Protein AF-A0A2P6GL56-F1 (afdb_monomer)

pLDDT: mean 70.52, std 16.87, range [33.97, 91.12]

Solvent-accessible surface area (backbone atoms only — not comparable to full-atom values): 18538 Å² total; per-residue (Å²): 145,74,78,78,55,59,64,55,47,53,50,51,51,51,50,51,55,50,53,47,54,52,48,55,52,50,52,51,53,50,49,61,58,42,75,76,51,79,84,72,80,93,83,81,61,80,80,55,52,64,59,49,55,60,48,53,53,55,50,53,53,50,49,52,50,50,53,49,51,51,54,51,52,50,52,53,49,55,52,52,52,52,52,51,52,55,48,52,52,51,52,54,52,50,50,53,54,47,55,49,49,54,49,53,52,50,51,51,54,50,50,53,51,53,53,54,53,52,59,64,68,75,55,82,92,72,91,78,92,82,58,71,87,74,59,79,83,79,47,69,68,62,54,50,48,54,51,51,51,53,52,49,55,54,51,52,55,51,48,54,52,50,54,52,53,52,50,53,52,50,53,53,52,52,50,54,49,52,55,49,51,53,51,53,50,53,53,49,54,51,52,51,52,53,50,54,52,50,53,57,50,49,55,51,51,54,53,51,52,52,55,51,51,52,53,50,52,53,52,54,51,52,50,53,50,52,54,48,53,57,52,49,65,71,62,63,74,61,80,80,62,73,76,74,39,58,74,44,78,47,54,25,28,41,36,41,41,77,92,76,73,41,40,31,38,32,30,91,88,64,52,69,31,40,38,52,69,88,57,51,63,64,65,53,38,69,71,55,52,63,76,28,42,87,95,40,36,74,36,26,37,36,33,29,36,24,32,42,41,79,60,87,95,44,46,34,33,44,57,74,47,79,77,45,78,46,68,47,130

Secondary structure (DSSP, 8-state):
--SSHHHHHHHHHHHHHHHHHHHHHHHHHHHHHHHTTTTS--SS-TTTHHHHHHHHHHHHHHHHHHHHHHHHHHHHHHHHHHHHHHHHHHHHHHHHHHHHHHHHHHHHHHHHHHHHHHHHHS------SSSTTTSSSS-HHHHHHHHHHHHHHHHHHHHHHHHHHHHHHHHHHHHHHHHHHHHHHHHHHHHHHHHHHHHHHHHHHHHHHHHHHHHHHHHHHHHHHHHHHHHHHTT----------EEEEEEEEEEEETTTTEEEEEETT--EEEEPTTSSTTHHHHHHTS---GGGGGGEEEEEEEEEEEETTEEEEEEEEEEEEEE--

Sequence (329 aa):
MFILNISVLTFLIGLGLFSYSIYDRSVNLVKEELDGSVKNLNQTNDLNMEVISNKDENLSDLKKNLESELSKKKLEIEEVDSLKNKLNQKISLLNLSKDQLESDLFELKLEISKKKLSLLKDQPQNKQKKEVSKIGNNYPELQENKTLISQIQQKDSVIAELENRIKVLRENSKQLEDDKIKTLKAEFDNLKENIEIYQKTNKKYEQTIRKQKEQILELKSAKLILEKEIKGQTKDNTPQNKSDGIIATFTGNLLYEPNKKRIILISLDGTEYTILQDDFPGDLVAKCGLPITTSSKDRCNVTILAELKVKGDELILKGKEIKEIKKNK

Foldseek 3Di:
DPPVVVVVVVVVVVVVVVVVVVVVVVVVVVVVVVVVPPPDDPDDPPVVVVVVVVVVVVVVVVVVVVVVVVVVVVVVVVVVVVVVVVVVVVVVVVVVVVVVVVVVVVVVVVVVVVVVVVVVVPDDPDDDPDCPVPPPPDDPVVVVVVVVVVVVVVVVVVVVVVVVVVVVVVVVVVVVVVVVVVVVVVVVVVVVVVVVVVVVVVVVVVVVVVVVVVVVVVVVVVVVVVVVVVVVVVPPPPPPPPPQADFDKAKAFWAADPVVRWIWGQGPVRDTETEDCVQDVPPCCVPQVPPQHPVRRRQKIWIFGWGWDDDPPHIYTYGDGTPDIDGDD

Structure (mmCIF, N/CA/C/O backbone):
data_AF-A0A2P6GL56-F1
#
_entry.id   AF-A0A2P6GL56-F1
#
loop_
_atom_site.group_PDB
_atom_site.id
_atom_site.type_symbol
_atom_site.label_atom_id
_atom_site.label_alt_id
_atom_site.label_comp_id
_atom_site.label_asym_id
_atom_site.label_entity_id
_atom_site.label_seq_id
_atom_site.pdbx_PDB_ins_code
_atom_site.Cartn_x
_atom_site.Cartn_y
_atom_site.Cartn_z
_atom_site.occupancy
_atom_site.B_iso_or_equiv
_atom_site.auth_seq_id
_atom_site.auth_comp_id
_atom_site.auth_asym_id
_atom_site.auth_atom_id
_atom_site.pdbx_PDB_model_num
ATOM 1 N N . MET A 1 1 ? -15.200 5.351 14.025 1.00 39.25 1 MET A N 1
ATOM 2 C CA . MET A 1 1 ? -14.742 4.770 12.744 1.00 39.25 1 MET A CA 1
ATOM 3 C C . MET A 1 1 ? -14.175 5.888 11.864 1.00 39.25 1 MET A C 1
ATOM 5 O O . MET A 1 1 ? -14.739 6.195 10.834 1.00 39.25 1 MET A O 1
ATOM 9 N N . PHE A 1 2 ? -13.111 6.562 12.319 1.00 37.16 2 PHE A N 1
ATOM 10 C CA . PHE A 1 2 ? -12.565 7.764 11.651 1.00 37.16 2 PHE A CA 1
ATOM 11 C C . PHE A 1 2 ? -11.026 7.819 11.640 1.00 37.16 2 PHE A C 1
ATOM 13 O O . PHE A 1 2 ? -10.447 8.696 11.016 1.00 37.16 2 PHE A O 1
ATOM 20 N N . ILE A 1 3 ? -10.349 6.868 12.293 1.00 39.84 3 ILE A N 1
ATOM 21 C CA . ILE A 1 3 ? -8.887 6.901 12.473 1.00 39.84 3 ILE A CA 1
ATOM 22 C C . ILE A 1 3 ? -8.153 6.161 11.334 1.00 39.84 3 ILE A C 1
ATOM 24 O O . ILE A 1 3 ? -6.977 6.410 11.100 1.00 39.84 3 ILE A O 1
ATOM 28 N N . LEU A 1 4 ? -8.850 5.332 10.542 1.00 39.28 4 LEU A N 1
ATOM 29 C CA . LEU A 1 4 ? -8.239 4.575 9.437 1.00 39.28 4 LEU A CA 1
ATOM 30 C C . LEU A 1 4 ? -7.939 5.406 8.170 1.00 39.28 4 LEU A C 1
ATOM 32 O O . LEU A 1 4 ? -7.227 4.929 7.296 1.00 39.28 4 LEU A O 1
ATOM 36 N N . ASN A 1 5 ? -8.445 6.639 8.053 1.00 48.69 5 ASN A N 1
ATOM 37 C CA . ASN A 1 5 ? -8.373 7.394 6.792 1.00 48.69 5 ASN A CA 1
ATOM 38 C C . ASN A 1 5 ? -7.152 8.318 6.672 1.00 48.69 5 ASN A C 1
ATOM 40 O O . ASN A 1 5 ? -6.735 8.643 5.566 1.00 48.69 5 ASN A O 1
ATOM 44 N N . ILE A 1 6 ? -6.546 8.726 7.792 1.00 50.31 6 ILE A N 1
ATOM 45 C CA . ILE A 1 6 ? -5.432 9.691 7.779 1.00 50.31 6 ILE A CA 1
ATOM 46 C C . ILE A 1 6 ? -4.145 9.037 7.262 1.00 50.31 6 ILE A C 1
ATOM 48 O O . ILE A 1 6 ? -3.414 9.666 6.509 1.00 50.31 6 ILE A O 1
ATOM 52 N N . SER A 1 7 ? -3.900 7.765 7.596 1.00 44.81 7 SER A N 1
ATOM 53 C CA . SER A 1 7 ? -2.721 7.017 7.125 1.00 44.81 7 SER A CA 1
ATOM 54 C C . SER A 1 7 ? -2.773 6.734 5.618 1.00 44.81 7 SER A C 1
ATOM 56 O O . SER A 1 7 ? -1.780 6.870 4.911 1.00 44.81 7 SER A O 1
ATOM 58 N N . VAL A 1 8 ? -3.961 6.410 5.096 1.00 52.06 8 VAL A N 1
ATOM 59 C CA . VAL A 1 8 ? -4.173 6.214 3.653 1.00 52.06 8 VAL A CA 1
ATOM 60 C C . VAL A 1 8 ? -4.029 7.541 2.907 1.00 52.06 8 VAL A C 1
ATOM 62 O O . VAL A 1 8 ? -3.415 7.587 1.844 1.00 52.06 8 VAL A O 1
ATOM 65 N N . LEU A 1 9 ? -4.523 8.638 3.488 1.00 50.31 9 LEU A N 1
ATOM 66 C CA . LEU A 1 9 ? -4.403 9.971 2.907 1.00 50.31 9 LEU A CA 1
ATOM 67 C C . LEU A 1 9 ? -2.946 10.459 2.883 1.00 50.31 9 LEU A C 1
ATOM 69 O O . LEU A 1 9 ? -2.499 10.964 1.858 1.00 50.31 9 LEU A O 1
ATOM 73 N N . THR A 1 10 ? -2.172 10.267 3.956 1.00 54.69 10 THR A N 1
ATOM 74 C CA . THR A 1 10 ? -0.743 10.625 3.968 1.00 54.69 10 THR A CA 1
ATOM 75 C C . THR A 1 10 ? 0.081 9.740 3.034 1.00 54.69 10 THR A C 1
ATOM 77 O O . THR A 1 10 ? 1.013 10.238 2.404 1.00 54.69 10 THR A O 1
ATOM 80 N N . PHE A 1 11 ? -0.291 8.467 2.864 1.00 51.38 11 PHE A N 1
ATOM 81 C CA . PHE A 1 11 ? 0.333 7.569 1.889 1.00 51.38 11 PHE A CA 1
ATOM 82 C C . PHE A 1 11 ? 0.030 7.981 0.438 1.00 51.38 11 PHE A C 1
ATOM 84 O O . PHE A 1 11 ? 0.935 8.005 -0.395 1.00 51.38 11 PHE A O 1
ATOM 91 N N . LEU A 1 12 ? -1.209 8.386 0.136 1.00 51.06 12 LEU A N 1
ATOM 92 C CA . LEU A 1 12 ? -1.605 8.887 -1.186 1.00 51.06 12 LEU A CA 1
ATOM 93 C C . LEU A 1 12 ? -0.980 10.252 -1.511 1.00 51.06 12 LEU A C 1
ATOM 95 O O . LEU A 1 12 ? -0.527 10.458 -2.635 1.00 51.06 12 LEU A O 1
ATOM 99 N N . ILE A 1 13 ? -0.880 11.157 -0.531 1.00 58.38 13 ILE A N 1
ATOM 100 C CA . ILE A 1 13 ? -0.161 12.434 -0.677 1.00 58.38 13 ILE A CA 1
ATOM 101 C C . ILE A 1 13 ? 1.337 12.174 -0.896 1.00 58.38 13 ILE A C 1
ATOM 103 O O . ILE A 1 13 ? 1.951 12.795 -1.763 1.00 58.38 13 ILE A O 1
ATOM 107 N N . GLY A 1 14 ? 1.919 11.221 -0.162 1.00 47.94 14 GLY A N 1
ATOM 108 C CA . GLY A 1 14 ? 3.310 10.802 -0.331 1.00 47.94 14 GLY A CA 1
ATOM 109 C C . GLY A 1 14 ? 3.592 10.239 -1.725 1.00 47.94 14 GLY A C 1
ATOM 110 O O . GLY A 1 14 ? 4.568 10.645 -2.353 1.00 47.94 14 GLY A O 1
ATOM 111 N N . LEU A 1 15 ? 2.714 9.372 -2.241 1.00 49.03 15 LEU A N 1
ATOM 112 C CA . LEU A 1 15 ? 2.795 8.846 -3.608 1.00 49.03 15 LEU A CA 1
ATOM 113 C C . LEU A 1 15 ? 2.628 9.947 -4.658 1.00 49.03 15 LEU A C 1
ATOM 115 O O . LEU A 1 15 ? 3.400 9.977 -5.612 1.00 49.03 15 LEU A O 1
ATOM 119 N N . GLY A 1 16 ? 1.690 10.877 -4.451 1.00 47.16 16 GLY A N 1
ATOM 120 C CA . GLY A 1 16 ? 1.455 12.021 -5.334 1.00 47.16 16 GLY A CA 1
ATOM 121 C C . GLY A 1 16 ? 2.682 12.926 -5.466 1.00 47.16 16 GLY A C 1
ATOM 122 O O . GLY A 1 16 ? 3.112 13.231 -6.581 1.00 47.16 16 GLY A O 1
ATOM 123 N N . LEU A 1 17 ? 3.307 13.283 -4.338 1.00 49.84 17 LEU A N 1
ATOM 124 C CA . LEU A 1 17 ? 4.549 14.065 -4.307 1.00 49.84 17 LEU A CA 1
ATOM 125 C C . LEU A 1 17 ? 5.728 13.299 -4.925 1.00 49.84 17 LEU A C 1
ATOM 127 O O . LEU A 1 17 ? 6.554 13.898 -5.615 1.00 49.84 17 LEU A O 1
ATOM 131 N N . PHE A 1 18 ? 5.783 11.974 -4.751 1.00 42.25 18 PHE A N 1
ATOM 132 C CA . PHE A 1 18 ? 6.781 11.125 -5.405 1.00 42.25 18 PHE A CA 1
ATOM 133 C C . PHE A 1 18 ? 6.616 11.125 -6.929 1.00 42.25 18 PHE A C 1
ATOM 135 O O . PHE A 1 18 ? 7.587 11.378 -7.642 1.00 42.25 18 PHE A O 1
ATOM 142 N N . SER A 1 19 ? 5.397 10.921 -7.437 1.00 47.78 19 SER A N 1
ATOM 143 C CA . SER A 1 19 ? 5.106 10.972 -8.874 1.00 47.78 19 SER A CA 1
ATOM 144 C C . SER A 1 19 ? 5.352 12.355 -9.474 1.00 47.78 19 SER A C 1
ATOM 146 O O . SER A 1 19 ? 5.894 12.444 -10.573 1.00 47.78 19 SER A O 1
ATOM 148 N N . TYR A 1 20 ? 5.052 13.429 -8.736 1.00 46.66 20 TYR A N 1
ATOM 149 C CA . TYR A 1 20 ? 5.353 14.795 -9.161 1.00 46.66 20 TYR A CA 1
ATOM 150 C C . TYR A 1 20 ? 6.863 15.045 -9.229 1.00 46.66 20 TYR A C 1
ATOM 152 O O . TYR A 1 20 ? 7.341 15.593 -10.214 1.00 46.66 20 TYR A O 1
ATOM 160 N N . SER A 1 21 ? 7.639 14.572 -8.248 1.00 49.94 21 SER A N 1
ATOM 161 C CA . SER A 1 21 ? 9.103 14.704 -8.279 1.00 49.94 21 SER A CA 1
ATOM 162 C C . SER A 1 21 ? 9.743 13.923 -9.433 1.00 49.94 21 SER A C 1
ATOM 164 O O . SER A 1 21 ? 10.727 14.373 -10.014 1.00 49.94 21 SER A O 1
ATOM 166 N N . ILE A 1 22 ? 9.176 12.767 -9.801 1.00 49.06 22 ILE A N 1
ATOM 167 C CA . ILE A 1 22 ? 9.633 11.968 -10.945 1.00 49.06 22 ILE A CA 1
ATOM 168 C C . ILE A 1 22 ? 9.258 12.667 -12.256 1.00 49.06 22 ILE A C 1
ATOM 170 O O . ILE A 1 22 ? 10.092 12.737 -13.158 1.00 49.06 22 ILE A O 1
ATOM 174 N N . TYR A 1 23 ? 8.049 13.227 -12.345 1.00 48.34 23 TYR A N 1
ATOM 175 C CA . TYR A 1 23 ? 7.584 13.970 -13.513 1.00 48.34 23 TYR A CA 1
ATOM 176 C C . TYR A 1 23 ? 8.387 15.259 -13.725 1.00 48.34 23 TYR A C 1
ATOM 178 O O . TYR A 1 23 ? 8.958 15.438 -14.795 1.00 48.34 23 TYR A O 1
ATOM 186 N N . ASP A 1 24 ? 8.543 16.097 -12.701 1.00 47.34 24 ASP A N 1
ATOM 187 C CA . ASP A 1 24 ? 9.328 17.337 -12.757 1.00 47.34 24 ASP A CA 1
ATOM 188 C C . ASP A 1 24 ? 10.799 17.064 -13.109 1.00 47.34 24 ASP A C 1
ATOM 190 O O . ASP A 1 24 ? 11.397 17.736 -13.949 1.00 47.34 24 ASP A O 1
ATOM 194 N N . ARG A 1 25 ? 11.375 15.983 -12.568 1.00 49.41 25 ARG A N 1
ATOM 195 C CA . ARG A 1 25 ? 12.735 15.559 -12.920 1.00 49.41 25 ARG A CA 1
ATOM 196 C C . ARG A 1 25 ? 12.831 15.013 -14.345 1.00 49.41 25 ARG A C 1
ATOM 198 O O . ARG A 1 25 ? 13.846 15.235 -14.994 1.00 49.41 25 ARG A O 1
ATOM 205 N N . SER A 1 26 ? 11.799 14.334 -14.849 1.00 47.69 26 SER A N 1
ATOM 206 C CA . SER A 1 26 ? 11.744 13.872 -16.243 1.00 47.69 26 SER A CA 1
ATOM 207 C C . SER A 1 26 ? 11.567 15.027 -17.232 1.00 47.69 26 SER A C 1
ATOM 209 O O . SER A 1 26 ? 12.250 15.058 -18.250 1.00 47.69 26 SER A O 1
ATOM 211 N N . VAL A 1 27 ? 10.742 16.022 -16.897 1.00 51.12 27 VAL A N 1
ATOM 212 C CA . VAL A 1 27 ? 10.536 17.228 -17.703 1.00 51.12 27 VAL A CA 1
ATOM 213 C C . VAL A 1 27 ? 11.809 18.064 -17.734 1.00 51.12 27 VAL A C 1
ATOM 215 O O . VAL A 1 27 ? 12.208 18.486 -18.811 1.00 51.12 27 VAL A O 1
ATOM 218 N N . ASN A 1 28 ? 12.499 18.239 -16.604 1.00 51.06 28 ASN A N 1
ATOM 219 C CA . ASN A 1 28 ? 13.769 18.969 -16.563 1.00 51.06 28 ASN A CA 1
ATOM 220 C C . ASN A 1 28 ? 14.900 18.244 -17.313 1.00 51.06 28 ASN A C 1
ATOM 222 O O . ASN A 1 28 ? 15.685 18.905 -17.986 1.00 51.06 28 ASN A O 1
ATOM 226 N N . LEU A 1 29 ? 14.935 16.905 -17.294 1.00 44.94 29 LEU A N 1
ATOM 227 C CA . LEU A 1 29 ? 15.873 16.113 -18.106 1.00 44.94 29 LEU A CA 1
ATOM 228 C C . LEU A 1 29 ? 15.577 16.219 -19.613 1.00 44.94 29 LEU A C 1
ATOM 230 O O . LEU A 1 29 ? 16.506 16.303 -20.410 1.00 44.94 29 LEU A O 1
ATOM 234 N N . VAL A 1 30 ? 14.300 16.263 -20.008 1.00 47.56 30 VAL A N 1
ATOM 235 C CA . VAL A 1 30 ? 13.892 16.497 -21.405 1.00 47.56 30 VAL A CA 1
ATOM 236 C C . VAL A 1 30 ? 14.159 17.945 -21.824 1.00 47.56 30 VAL A C 1
ATOM 238 O O . VAL A 1 30 ? 14.537 18.180 -22.966 1.00 47.56 30 VAL A O 1
ATOM 241 N N . LYS A 1 31 ? 14.025 18.918 -20.914 1.00 44.72 31 LYS A N 1
ATOM 242 C CA . LYS A 1 31 ? 14.339 20.335 -21.160 1.00 44.72 31 LYS A CA 1
ATOM 243 C C . LYS A 1 31 ? 15.842 20.564 -21.353 1.00 44.72 31 LYS A C 1
ATOM 245 O O . LYS A 1 31 ? 16.212 21.273 -22.282 1.00 44.72 31 LYS A O 1
ATOM 250 N N . GLU A 1 32 ? 16.692 19.915 -20.551 1.00 47.56 32 GLU A N 1
ATOM 251 C CA . GLU A 1 32 ? 18.152 19.896 -20.756 1.00 47.56 32 GLU A CA 1
ATOM 252 C C . GLU A 1 32 ? 18.548 19.211 -22.076 1.00 47.56 32 GLU A C 1
ATOM 254 O O . GLU A 1 32 ? 19.507 19.629 -22.723 1.00 47.56 32 GLU A O 1
ATOM 259 N N . GLU A 1 33 ? 17.808 18.185 -22.513 1.00 42.94 33 GLU A N 1
ATOM 260 C CA . GLU A 1 33 ? 18.056 17.497 -23.789 1.00 42.94 33 GLU A CA 1
ATOM 261 C C . GLU A 1 33 ? 17.521 18.287 -25.007 1.00 42.94 33 GLU A C 1
ATOM 263 O O . GLU A 1 33 ? 18.101 18.203 -26.093 1.00 42.94 33 GLU A O 1
ATOM 268 N N . LEU A 1 34 ? 16.484 19.119 -24.830 1.00 41.06 34 LEU A N 1
ATOM 269 C CA . LEU A 1 34 ? 15.941 19.999 -25.874 1.00 41.06 34 LEU A CA 1
ATOM 270 C C . LEU A 1 34 ? 16.808 21.243 -26.113 1.00 41.06 34 LEU A C 1
ATOM 272 O O . LEU A 1 34 ? 17.027 21.609 -27.267 1.00 41.06 34 LEU A O 1
ATOM 276 N N . ASP A 1 35 ? 17.356 21.867 -25.067 1.00 40.62 35 ASP A N 1
ATOM 277 C CA . ASP A 1 35 ? 18.155 23.099 -25.214 1.00 40.62 35 ASP A CA 1
ATOM 278 C C . ASP A 1 35 ? 19.466 22.864 -26.000 1.00 40.62 35 ASP A C 1
ATOM 280 O O . ASP A 1 35 ? 20.007 23.770 -26.635 1.00 40.62 35 ASP A O 1
ATOM 284 N N . GLY A 1 36 ? 19.940 21.613 -26.053 1.00 40.16 36 GLY A N 1
ATOM 285 C CA . GLY A 1 36 ? 21.069 21.195 -26.890 1.00 40.16 36 GLY A CA 1
ATOM 286 C C . GLY A 1 36 ? 20.728 20.904 -28.361 1.00 40.16 36 GLY A C 1
ATOM 287 O O . GLY A 1 36 ? 21.645 20.773 -29.173 1.00 40.16 36 GLY A O 1
ATOM 288 N N . SER A 1 37 ? 19.444 20.792 -28.730 1.00 39.22 37 SER A N 1
ATOM 289 C CA . SER A 1 37 ? 19.008 20.320 -30.061 1.00 39.22 37 SER A CA 1
ATOM 290 C C . SER A 1 37 ? 18.199 21.344 -30.878 1.00 39.22 37 SER A C 1
ATOM 292 O O . SER A 1 37 ? 18.063 21.198 -32.093 1.00 39.22 37 SER A O 1
ATOM 294 N N . VAL A 1 38 ? 17.727 22.440 -30.273 1.00 35.72 38 VAL A N 1
ATOM 295 C CA . VAL A 1 38 ? 16.832 23.432 -30.918 1.00 35.72 38 VAL A CA 1
ATOM 296 C C . VAL A 1 38 ? 17.590 24.460 -31.782 1.00 35.72 38 VAL A C 1
ATOM 298 O O . VAL A 1 38 ? 17.360 25.663 -31.732 1.00 35.72 38 VAL A O 1
ATOM 301 N N . LYS A 1 39 ? 18.497 23.998 -32.651 1.00 41.38 39 LYS A N 1
ATOM 302 C CA . LYS A 1 39 ? 18.982 24.820 -33.781 1.00 41.38 39 LYS A CA 1
ATOM 303 C C . LYS A 1 39 ? 18.576 24.326 -35.160 1.00 41.38 39 LYS A C 1
ATOM 305 O O . LYS A 1 39 ? 18.759 25.070 -36.111 1.00 41.38 39 LYS A O 1
ATOM 310 N N . ASN A 1 40 ? 17.970 23.150 -35.286 1.00 41.78 40 ASN A N 1
ATOM 311 C CA . ASN A 1 40 ? 17.463 22.665 -36.565 1.00 41.78 40 ASN A CA 1
ATOM 312 C C . ASN A 1 40 ? 16.199 21.851 -36.322 1.00 41.78 40 ASN A C 1
ATOM 314 O O . ASN A 1 40 ? 16.333 20.712 -35.899 1.00 41.78 40 ASN A O 1
ATOM 318 N N . LEU A 1 41 ? 15.018 22.436 -36.556 1.00 33.97 41 LEU A N 1
ATOM 319 C CA . LEU A 1 41 ? 13.766 21.780 -36.993 1.00 33.97 41 LEU A CA 1
ATOM 320 C C . LEU A 1 41 ? 12.580 22.745 -36.798 1.00 33.97 41 LEU A C 1
ATOM 322 O O . LEU A 1 41 ? 11.644 22.491 -36.046 1.00 33.97 41 LEU A O 1
ATOM 326 N N . ASN A 1 42 ? 12.609 23.879 -37.499 1.00 40.53 42 ASN A N 1
ATOM 327 C CA . ASN A 1 42 ? 11.405 24.683 -37.701 1.00 40.53 42 ASN A CA 1
ATOM 328 C C . ASN A 1 42 ? 10.628 24.090 -38.877 1.00 40.53 42 ASN A C 1
ATOM 330 O O . ASN A 1 42 ? 10.918 24.481 -40.004 1.00 40.53 42 ASN A O 1
ATOM 334 N N . GLN A 1 43 ? 9.685 23.164 -38.638 1.00 41.69 43 GLN A N 1
ATOM 335 C CA . GLN A 1 43 ? 8.561 22.950 -39.575 1.00 41.69 43 GLN A CA 1
ATOM 336 C C . GLN A 1 43 ? 7.364 22.088 -39.109 1.00 41.69 43 GLN A C 1
ATOM 338 O O . GLN A 1 43 ? 6.555 21.708 -39.949 1.00 41.69 43 GLN A O 1
ATOM 343 N N . THR A 1 44 ? 7.153 21.825 -37.811 1.00 40.91 44 THR A N 1
ATOM 344 C CA . THR A 1 44 ? 6.024 20.952 -37.385 1.00 40.91 44 THR A CA 1
ATOM 345 C C . THR A 1 44 ? 5.298 21.383 -36.101 1.00 40.91 44 THR A C 1
ATOM 347 O O . THR A 1 44 ? 4.894 20.533 -35.314 1.00 40.91 44 THR A O 1
ATOM 350 N N . ASN A 1 45 ? 5.110 22.688 -35.861 1.00 44.94 45 ASN A N 1
ATOM 351 C CA . ASN A 1 45 ? 4.625 23.167 -34.551 1.00 44.94 45 ASN A CA 1
ATOM 352 C C . ASN A 1 45 ? 3.209 23.766 -34.473 1.00 44.94 45 ASN A C 1
ATOM 354 O O . ASN A 1 45 ? 2.762 24.015 -33.355 1.00 44.94 45 ASN A O 1
ATOM 358 N N . ASP A 1 46 ? 2.446 23.905 -35.559 1.00 40.84 46 ASP A N 1
ATOM 359 C CA . ASP A 1 46 ? 1.152 24.610 -35.452 1.00 40.84 46 ASP A CA 1
ATOM 360 C C . ASP A 1 46 ? -0.035 23.746 -34.984 1.00 40.84 46 ASP A C 1
ATOM 362 O O . ASP A 1 46 ? -0.978 24.280 -34.416 1.00 40.84 46 ASP A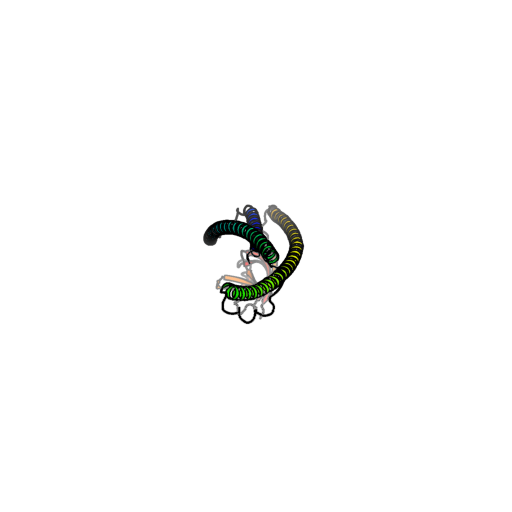 O 1
ATOM 366 N N . LEU A 1 47 ? 0.015 22.412 -35.097 1.00 41.78 47 LEU A N 1
ATOM 367 C CA . LEU A 1 47 ? -1.066 21.532 -34.600 1.00 41.78 47 LEU A CA 1
ATOM 368 C C . LEU A 1 47 ? -0.873 21.054 -33.148 1.00 41.78 47 LEU A C 1
ATOM 370 O O . LEU A 1 47 ? -1.824 20.604 -32.514 1.00 41.78 47 LEU A O 1
ATOM 374 N N . ASN A 1 48 ? 0.342 21.166 -32.598 1.00 43.06 48 ASN A N 1
ATOM 375 C CA . ASN A 1 48 ? 0.654 20.683 -31.248 1.00 43.06 48 ASN A CA 1
ATOM 376 C C . ASN A 1 48 ? 0.605 21.780 -30.171 1.00 43.06 48 ASN A C 1
ATOM 378 O O . ASN A 1 48 ? 0.406 21.449 -29.003 1.00 43.06 48 ASN A O 1
ATOM 382 N N . MET A 1 49 ? 0.734 23.068 -30.517 1.00 39.41 49 MET A N 1
ATOM 383 C CA . MET A 1 49 ? 0.645 24.151 -29.522 1.00 39.41 49 MET A CA 1
ATOM 384 C C . MET A 1 49 ? -0.776 24.361 -28.976 1.00 39.41 49 MET A C 1
ATOM 386 O O . MET A 1 49 ? -0.933 24.632 -27.787 1.00 39.41 49 MET A O 1
ATOM 390 N N . GLU A 1 50 ? -1.814 24.159 -29.789 1.00 39.03 50 GLU A N 1
ATOM 391 C CA . GLU A 1 50 ? -3.212 24.330 -29.359 1.00 39.03 50 GLU A CA 1
ATOM 392 C C . GLU A 1 50 ? -3.675 23.196 -28.415 1.00 39.03 50 GLU A C 1
ATOM 394 O O . GLU A 1 50 ? -4.447 23.412 -27.480 1.00 39.03 50 GLU A O 1
ATOM 399 N N . VAL A 1 51 ? -3.120 21.988 -28.577 1.00 43.62 51 VAL A N 1
ATOM 400 C CA . VAL A 1 51 ? -3.397 20.828 -27.706 1.00 43.62 51 VAL A CA 1
ATOM 401 C C . VAL A 1 51 ? -2.657 20.921 -26.364 1.00 43.62 51 VAL A C 1
ATOM 403 O O . VAL A 1 51 ? -3.165 20.434 -25.352 1.00 43.62 51 VAL A O 1
ATOM 406 N N . ILE A 1 52 ? -1.475 21.547 -26.331 1.00 44.75 52 ILE A N 1
ATOM 407 C CA . ILE A 1 52 ? -0.701 21.764 -25.097 1.00 44.75 52 ILE A CA 1
ATOM 408 C C . ILE A 1 52 ? -1.303 22.923 -24.285 1.00 44.75 52 ILE A C 1
ATOM 410 O O . ILE A 1 52 ? -1.538 22.756 -23.091 1.00 44.75 52 ILE A O 1
ATOM 414 N N . SER A 1 53 ? -1.683 24.028 -24.940 1.00 46.19 53 SER A N 1
ATOM 415 C CA . SER A 1 53 ? -2.362 25.172 -24.306 1.00 46.19 53 SER A CA 1
ATOM 416 C C . SER A 1 53 ? -3.653 24.766 -23.581 1.00 46.19 53 SER A C 1
ATOM 418 O O . SER A 1 53 ? -3.840 25.091 -22.411 1.00 46.19 53 SER A O 1
ATOM 420 N N . ASN A 1 54 ? -4.519 23.982 -24.236 1.00 47.44 54 ASN A N 1
ATOM 421 C CA . ASN A 1 54 ? -5.782 23.525 -23.641 1.00 47.44 54 ASN A CA 1
ATOM 422 C C . ASN A 1 54 ? -5.588 22.493 -22.511 1.00 47.44 54 ASN A C 1
ATOM 424 O O . ASN A 1 54 ? -6.475 22.300 -21.677 1.00 47.44 54 ASN A O 1
ATOM 428 N N . LYS A 1 55 ? -4.446 21.792 -22.465 1.00 52.09 55 LYS A N 1
ATOM 429 C CA . LYS A 1 55 ? -4.119 20.855 -21.377 1.00 52.09 55 LYS A CA 1
ATOM 430 C C . LYS A 1 55 ? -3.585 21.569 -20.139 1.00 52.09 55 LYS A C 1
ATOM 432 O O . LYS A 1 55 ? -3.937 21.165 -19.032 1.00 52.09 55 LYS A O 1
ATOM 437 N N . ASP A 1 56 ? -2.787 22.616 -20.320 1.00 53.34 56 ASP A N 1
ATOM 438 C CA . ASP A 1 56 ? -2.233 23.402 -19.214 1.00 53.34 56 ASP A CA 1
ATOM 439 C C . ASP A 1 56 ? -3.313 24.226 -18.492 1.00 53.34 56 ASP A C 1
ATOM 441 O O . ASP A 1 56 ? -3.301 24.310 -17.261 1.00 53.34 56 ASP A O 1
ATOM 445 N N . GLU A 1 57 ? -4.303 24.754 -19.223 1.00 53.56 57 GLU A N 1
ATOM 446 C CA . GLU A 1 57 ? -5.463 25.445 -18.635 1.00 53.56 57 GLU A CA 1
ATOM 447 C C . GLU A 1 57 ? -6.311 24.497 -17.768 1.00 53.56 57 GLU A C 1
ATOM 449 O O . GLU A 1 57 ? -6.569 24.780 -16.596 1.00 53.56 57 GLU A O 1
ATOM 454 N N . ASN A 1 58 ? -6.622 23.301 -18.282 1.00 60.59 58 ASN A N 1
ATOM 455 C CA . ASN A 1 58 ? -7.360 22.275 -17.538 1.00 60.59 58 ASN A CA 1
ATOM 456 C C . ASN A 1 58 ? -6.612 21.781 -16.285 1.00 60.59 58 ASN A C 1
ATOM 458 O O . ASN A 1 58 ? -7.234 21.470 -15.267 1.00 60.59 58 ASN A O 1
ATOM 462 N N . LEU A 1 59 ? -5.278 21.705 -16.332 1.00 60.28 59 LEU A N 1
ATOM 463 C CA . LEU A 1 59 ? -4.466 21.305 -15.180 1.00 60.28 59 LEU A CA 1
ATOM 464 C C . LEU A 1 59 ? -4.396 22.413 -14.117 1.00 60.28 59 LEU A C 1
ATOM 466 O O . LEU A 1 59 ? -4.438 22.128 -12.918 1.00 60.28 59 LEU A O 1
ATOM 470 N N . SER A 1 60 ? -4.319 23.673 -14.550 1.00 69.94 60 SER A N 1
ATOM 471 C CA . SER A 1 60 ? -4.357 24.855 -13.682 1.00 69.94 60 SER A CA 1
ATOM 472 C C . SER A 1 60 ? -5.690 24.964 -12.934 1.00 69.94 60 SER A C 1
ATOM 474 O O . SER A 1 60 ? -5.708 25.188 -11.719 1.00 69.94 60 SER A O 1
ATOM 476 N N . ASP A 1 61 ? -6.803 24.714 -13.623 1.00 72.00 61 ASP A N 1
ATOM 477 C CA . ASP A 1 61 ? -8.136 24.724 -13.018 1.00 72.00 61 ASP A CA 1
ATOM 478 C C . ASP A 1 61 ? -8.350 23.546 -12.062 1.00 72.00 61 ASP A C 1
ATOM 480 O O . ASP A 1 61 ? -8.879 23.725 -10.959 1.00 72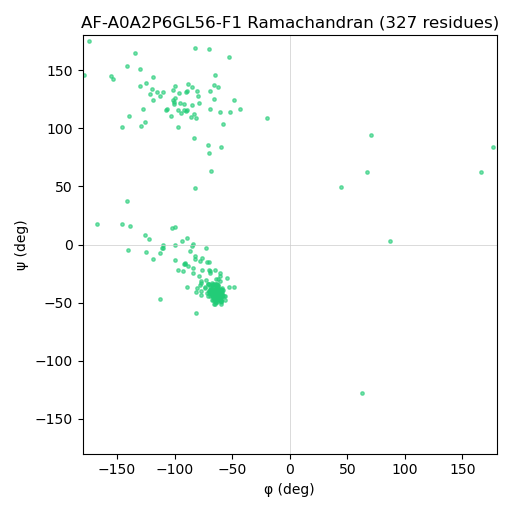.00 61 ASP A O 1
ATOM 484 N N . LEU A 1 62 ? -7.857 22.353 -12.411 1.00 68.62 62 LEU A N 1
ATOM 485 C CA . LEU A 1 62 ? -7.864 21.202 -11.506 1.00 68.62 62 LEU A CA 1
ATOM 486 C C . LEU A 1 62 ? -7.057 21.487 -10.231 1.00 68.62 62 LEU A C 1
ATOM 488 O O . LEU A 1 62 ? -7.511 21.176 -9.128 1.00 68.62 62 LEU A O 1
ATOM 492 N N . LYS A 1 63 ? -5.885 22.119 -10.364 1.00 72.19 63 LYS A N 1
ATOM 493 C CA . LYS A 1 63 ? -5.049 22.520 -9.228 1.00 72.19 63 LYS A CA 1
ATOM 494 C C . LYS A 1 63 ? -5.782 23.501 -8.312 1.00 72.19 63 LYS A C 1
ATOM 496 O O . LYS A 1 63 ? -5.816 23.274 -7.105 1.00 72.19 63 LYS A O 1
ATOM 501 N N . LYS A 1 64 ? -6.404 24.548 -8.864 1.00 77.50 64 LYS A N 1
ATOM 502 C CA . LYS A 1 64 ? -7.182 25.520 -8.073 1.00 77.50 64 LYS A CA 1
ATOM 503 C C . LYS A 1 64 ? -8.353 24.864 -7.344 1.00 77.50 64 LYS A C 1
ATOM 505 O O . LYS A 1 64 ? -8.605 25.186 -6.183 1.00 77.50 64 LYS A O 1
ATOM 510 N N . ASN A 1 65 ? -9.042 23.925 -7.991 1.00 76.50 65 ASN A N 1
ATOM 511 C CA . ASN A 1 65 ? -10.130 23.177 -7.363 1.00 76.50 65 ASN A CA 1
ATOM 512 C C . ASN A 1 65 ? -9.628 22.299 -6.212 1.00 76.50 65 ASN A C 1
ATOM 514 O O . ASN A 1 65 ? -10.209 22.334 -5.128 1.00 76.50 65 ASN A O 1
ATOM 518 N N . LEU A 1 66 ? -8.516 21.587 -6.403 1.00 68.75 66 LEU A N 1
ATOM 519 C CA . LEU A 1 66 ? -7.897 20.779 -5.349 1.00 68.75 66 LEU A CA 1
ATOM 520 C C . LEU A 1 66 ? -7.407 21.638 -4.176 1.00 68.75 66 LEU A C 1
ATOM 522 O O . LEU A 1 66 ? -7.617 21.273 -3.023 1.00 68.75 66 LEU A O 1
ATOM 526 N N . GLU A 1 67 ? -6.800 22.797 -4.439 1.00 77.44 67 GLU A N 1
ATOM 527 C CA . GLU A 1 67 ? -6.383 23.745 -3.394 1.00 77.44 67 GLU A CA 1
ATOM 528 C C . GLU A 1 67 ? -7.586 24.313 -2.620 1.00 77.44 67 GLU A C 1
ATOM 530 O O . GLU A 1 67 ? -7.535 24.452 -1.392 1.00 77.44 67 GLU A O 1
ATOM 535 N N . SER A 1 68 ? -8.693 24.594 -3.314 1.00 79.69 68 SER A N 1
ATOM 536 C CA . SER A 1 68 ? -9.950 25.029 -2.697 1.00 79.69 68 SER A CA 1
ATOM 537 C C . SER A 1 68 ? -10.567 23.940 -1.813 1.00 79.69 68 SER A C 1
ATOM 539 O O . SER A 1 68 ? -10.932 24.207 -0.663 1.00 79.69 68 SER A O 1
ATOM 541 N N . GLU A 1 69 ? -10.639 22.698 -2.299 1.00 76.25 69 GLU A N 1
ATOM 542 C CA . GLU A 1 69 ? -11.138 21.559 -1.521 1.00 76.25 69 GLU A CA 1
ATOM 543 C C . GLU A 1 69 ? -10.255 21.260 -0.311 1.00 76.25 69 GLU A C 1
ATOM 545 O O . GLU A 1 69 ? -10.771 21.034 0.785 1.00 76.25 69 GLU A O 1
ATOM 550 N N . LEU A 1 70 ? -8.933 21.322 -0.472 1.00 76.44 70 LEU A N 1
ATOM 551 C CA . LEU A 1 70 ? -7.983 21.128 0.619 1.00 76.44 70 LEU A CA 1
ATOM 552 C C . LEU A 1 70 ? -8.156 22.201 1.702 1.00 76.44 70 LEU A C 1
ATOM 554 O O . LEU A 1 70 ? -8.128 21.890 2.894 1.00 76.44 70 LEU A O 1
ATOM 558 N N . SER A 1 71 ? -8.411 23.447 1.298 1.00 79.25 71 SER A N 1
ATOM 559 C CA . SER A 1 71 ? -8.674 24.550 2.227 1.00 79.25 71 SER A CA 1
ATOM 560 C C . SER A 1 71 ? -9.987 24.354 2.990 1.00 79.25 71 SER A C 1
ATOM 562 O O . SER A 1 71 ? -10.016 24.531 4.208 1.00 79.25 71 SER A O 1
ATOM 564 N N . LYS A 1 72 ? -11.058 23.910 2.314 1.00 86.25 72 LYS A N 1
ATOM 565 C CA . LYS A 1 72 ? -12.329 23.549 2.972 1.00 86.25 72 LYS A CA 1
ATOM 566 C C . LYS A 1 72 ? -12.157 22.393 3.953 1.00 86.25 72 LYS A C 1
ATOM 568 O O . LYS A 1 72 ? -12.619 22.479 5.086 1.00 86.25 72 LYS A O 1
ATOM 573 N N . LYS A 1 73 ? -11.450 21.333 3.552 1.00 78.31 73 LYS A N 1
ATOM 574 C CA . LYS A 1 73 ? -11.197 20.169 4.412 1.00 78.31 73 LYS A CA 1
ATOM 575 C C . LYS A 1 73 ? -10.382 20.530 5.648 1.00 78.31 73 LYS A C 1
ATOM 577 O O . LYS A 1 73 ? -10.630 19.978 6.715 1.00 78.31 73 LYS A O 1
ATOM 582 N N . LYS A 1 74 ? -9.448 21.474 5.531 1.00 82.12 74 LYS A N 1
ATOM 583 C CA . LYS A 1 74 ? -8.684 21.976 6.677 1.00 82.12 74 LYS A CA 1
ATOM 584 C C . LYS A 1 74 ? -9.582 22.676 7.704 1.00 82.12 74 LYS A C 1
ATOM 586 O O . LYS A 1 74 ? -9.459 22.389 8.890 1.00 82.12 74 LYS A O 1
ATOM 591 N N . LEU A 1 75 ? -10.517 23.513 7.247 1.00 82.75 75 LEU A N 1
ATOM 592 C CA . LEU A 1 75 ? -11.505 24.159 8.120 1.00 82.75 75 LEU A CA 1
ATOM 593 C C . LEU A 1 75 ? -12.432 23.136 8.794 1.00 82.75 75 LEU A C 1
ATOM 595 O O . LEU A 1 75 ? -12.655 23.216 9.998 1.00 82.75 75 LEU A O 1
ATOM 599 N N . GLU A 1 76 ? -12.907 22.127 8.054 1.00 83.44 76 GLU A N 1
ATOM 600 C CA . GLU A 1 76 ? -13.719 21.040 8.626 1.00 83.44 76 GLU A CA 1
ATOM 601 C C . GLU A 1 76 ? -12.965 20.272 9.731 1.00 83.44 76 GLU A C 1
ATOM 603 O O . GLU A 1 76 ? -13.554 19.911 10.749 1.00 83.44 76 GLU A O 1
ATOM 608 N N . ILE A 1 77 ? -11.657 20.036 9.566 1.00 79.31 77 ILE A N 1
ATOM 609 C CA . ILE A 1 77 ? -10.825 19.379 10.588 1.00 79.31 77 ILE A CA 1
ATOM 610 C C . ILE A 1 77 ? -10.710 20.249 11.845 1.00 79.31 77 ILE A C 1
ATOM 612 O O . ILE A 1 77 ? -10.884 19.740 12.953 1.00 79.31 77 ILE A O 1
ATOM 616 N N . GLU A 1 78 ? -10.461 21.551 11.687 1.00 83.50 78 GLU A N 1
ATOM 617 C CA . GLU A 1 78 ? -10.374 22.490 12.813 1.00 83.50 78 GLU A CA 1
ATOM 618 C C . GLU A 1 78 ? -11.697 22.564 13.601 1.00 83.50 78 GLU A C 1
ATOM 620 O O . GLU A 1 78 ? -11.693 22.570 14.838 1.00 83.50 78 GLU A O 1
ATOM 625 N N . GLU A 1 79 ? -12.844 22.540 12.914 1.00 87.31 79 GLU A N 1
ATOM 626 C CA . GLU A 1 79 ? -14.161 22.473 13.558 1.00 87.31 79 GLU A CA 1
ATOM 627 C C . GLU A 1 79 ? -14.370 21.163 14.331 1.00 87.31 79 GLU A C 1
ATOM 629 O O . GLU A 1 79 ? -14.848 21.179 15.472 1.00 87.31 79 GLU A O 1
ATOM 634 N N . VAL A 1 80 ? -13.982 20.026 13.747 1.00 84.06 80 VAL A N 1
ATOM 635 C CA . VAL A 1 80 ? -14.083 18.712 14.399 1.00 84.06 80 VAL A CA 1
ATOM 636 C C . VAL A 1 80 ? -13.193 18.638 15.642 1.00 84.06 80 VAL A C 1
ATOM 638 O O . VAL A 1 80 ? -13.639 18.136 16.678 1.00 84.06 80 VAL A O 1
ATOM 641 N N . ASP A 1 81 ? -11.976 19.178 15.592 1.00 83.62 81 ASP A N 1
ATOM 642 C CA . ASP A 1 81 ? -11.080 19.234 16.752 1.00 83.62 81 ASP A CA 1
ATOM 643 C C . ASP A 1 81 ? -11.635 20.138 17.863 1.00 83.62 81 ASP A C 1
ATOM 645 O O . ASP A 1 81 ? -11.594 19.781 19.047 1.00 83.62 81 ASP A O 1
ATOM 649 N N . SER A 1 82 ? -12.250 21.267 17.501 1.00 89.06 82 SER A N 1
ATOM 650 C CA . SER A 1 82 ? -12.961 22.134 18.449 1.00 89.06 82 SER A CA 1
ATOM 651 C C . SER A 1 82 ? -14.127 21.405 19.131 1.00 89.06 82 SER A C 1
ATOM 653 O O . SER A 1 82 ? -14.270 21.448 20.360 1.00 89.06 82 SER A O 1
ATOM 655 N N . LEU A 1 83 ? -14.938 20.669 18.364 1.00 87.19 83 LEU A N 1
ATOM 656 C CA . LEU A 1 83 ? -16.041 19.862 18.894 1.00 87.19 83 LEU A CA 1
ATOM 657 C C . LEU A 1 83 ? -15.545 18.735 19.808 1.00 87.19 83 LEU A C 1
ATOM 659 O O . LEU A 1 83 ? -16.119 18.516 20.878 1.00 87.19 83 LEU A O 1
ATOM 663 N N . LYS A 1 84 ? -14.457 18.058 19.432 1.00 89.06 84 LYS A N 1
ATOM 664 C CA . LYS A 1 84 ? -13.813 17.017 20.244 1.00 89.06 84 LYS A CA 1
ATOM 665 C C . LYS A 1 84 ? -13.341 17.569 21.588 1.00 89.06 84 LYS A C 1
ATOM 667 O O . LYS A 1 84 ? -13.598 16.957 22.625 1.00 89.06 84 LYS A O 1
ATOM 672 N N . ASN A 1 85 ? -12.716 18.744 21.593 1.00 87.25 85 ASN A N 1
ATOM 673 C CA . ASN A 1 85 ? -12.275 19.398 22.824 1.00 87.25 85 ASN A CA 1
ATOM 674 C C . ASN A 1 85 ? -13.457 19.766 23.732 1.00 87.25 85 ASN A C 1
ATOM 676 O O . ASN A 1 85 ? -13.420 19.474 24.930 1.00 87.25 85 ASN A O 1
ATOM 680 N N . LYS A 1 86 ? -14.546 20.310 23.170 1.00 88.62 86 LYS A N 1
ATOM 681 C CA . LYS A 1 86 ? -15.787 20.579 23.923 1.00 88.62 86 LYS A CA 1
ATOM 682 C C . LYS A 1 86 ? -16.395 19.305 24.513 1.00 88.62 86 LYS A C 1
ATOM 684 O O . LYS A 1 86 ? -16.898 19.324 25.637 1.00 88.62 86 LYS A O 1
ATOM 689 N N . LEU A 1 87 ? -16.358 18.195 23.776 1.00 86.75 87 LEU A N 1
ATOM 690 C CA . LEU A 1 87 ? -16.870 16.914 24.257 1.00 86.75 87 LEU A CA 1
ATOM 691 C C . LEU A 1 87 ? -16.027 16.372 25.418 1.00 86.75 87 LEU A C 1
ATOM 693 O O . LEU A 1 87 ? -16.588 15.961 26.430 1.00 86.75 87 LEU A O 1
ATOM 697 N N . ASN A 1 88 ? -14.698 16.446 25.316 1.00 86.75 88 ASN A N 1
ATOM 698 C CA . ASN A 1 88 ? -13.791 16.040 26.391 1.00 86.75 88 ASN A CA 1
ATOM 699 C C . ASN A 1 88 ? -14.018 16.854 27.674 1.00 86.75 88 ASN A C 1
ATOM 701 O O . ASN A 1 88 ? -14.053 16.287 28.765 1.00 86.75 88 ASN A O 1
ATOM 705 N N . GLN A 1 89 ? -14.253 18.165 27.551 1.00 86.88 89 GLN A N 1
ATOM 706 C CA . GLN A 1 89 ? -14.617 19.010 28.693 1.00 86.88 89 GLN A CA 1
ATOM 707 C C . GLN A 1 89 ? -15.940 18.568 29.336 1.00 86.88 89 GLN A C 1
ATOM 709 O O . GLN A 1 89 ? -16.013 18.439 30.557 1.00 86.88 89 GLN A O 1
ATOM 714 N N . LYS A 1 90 ? -16.974 18.266 28.534 1.00 90.62 90 LYS A N 1
ATOM 715 C CA . LYS A 1 90 ? -18.252 17.741 29.052 1.00 90.62 90 LYS A CA 1
ATOM 716 C C . LYS A 1 90 ? -18.092 16.394 29.755 1.00 90.62 90 LYS A C 1
ATOM 718 O O . LYS A 1 90 ? -18.705 16.196 30.798 1.00 90.62 90 LYS A O 1
ATOM 723 N N . ILE A 1 91 ? -17.270 15.491 29.217 1.00 87.75 91 ILE A N 1
ATOM 724 C CA . ILE A 1 91 ? -16.969 14.199 29.852 1.00 87.75 91 ILE A CA 1
ATOM 725 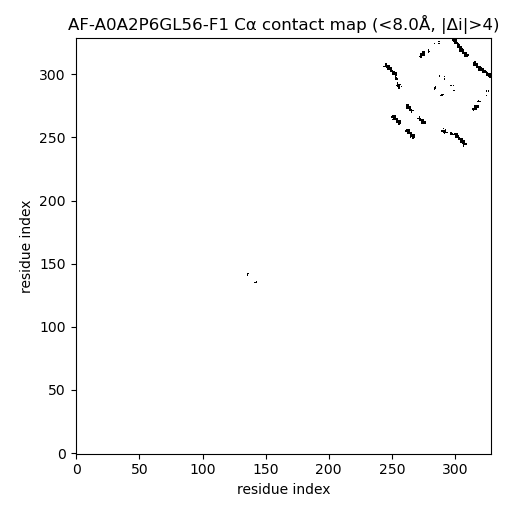C C . ILE A 1 91 ? -16.301 14.420 31.213 1.00 87.75 91 ILE A C 1
ATOM 727 O O . ILE A 1 91 ? -16.706 13.806 32.196 1.00 87.75 91 ILE A O 1
ATOM 731 N N . SER A 1 92 ? -15.332 15.336 31.295 1.00 86.81 92 SER A N 1
ATOM 732 C CA . SER A 1 92 ? -14.671 15.665 32.562 1.00 86.81 92 SER A CA 1
ATOM 733 C C . SER A 1 92 ? -15.650 16.213 33.604 1.00 86.81 92 SER A C 1
ATOM 735 O O . SER A 1 92 ? -15.589 15.811 34.762 1.00 86.81 92 SER A O 1
ATOM 737 N N . LEU A 1 93 ? -16.569 17.099 33.203 1.00 89.19 93 LEU A N 1
ATOM 738 C CA . LEU A 1 93 ? -17.601 17.643 34.094 1.00 89.19 93 LEU A CA 1
ATOM 739 C C . LEU A 1 93 ? -18.585 16.565 34.569 1.00 89.19 93 LEU A C 1
ATOM 741 O O . LEU A 1 93 ? -18.951 16.539 35.741 1.00 89.19 93 LEU A O 1
ATOM 745 N N . LEU A 1 94 ? -18.995 15.662 33.675 1.00 86.50 94 LEU A N 1
ATOM 746 C CA . LEU A 1 94 ? -19.873 14.541 34.015 1.00 86.50 94 LEU A CA 1
ATOM 747 C C . LEU A 1 94 ? -19.214 13.579 35.006 1.00 86.50 94 LEU A C 1
ATOM 749 O O . LEU A 1 94 ? -19.881 13.132 35.934 1.00 86.50 94 LEU A O 1
ATOM 753 N N . ASN A 1 95 ? -17.919 13.295 34.847 1.00 86.75 95 ASN A N 1
ATOM 754 C CA . ASN A 1 95 ? -17.179 12.456 35.791 1.00 86.75 95 ASN A CA 1
ATOM 755 C C . ASN A 1 95 ? -17.094 13.105 37.176 1.00 86.75 95 ASN A C 1
ATOM 757 O O . ASN A 1 95 ? -17.405 12.447 38.160 1.00 86.75 95 ASN A O 1
ATOM 761 N N . LEU A 1 96 ? -16.792 14.407 37.252 1.00 87.69 96 LEU A N 1
ATOM 762 C CA . LEU A 1 96 ? -16.809 15.137 38.526 1.00 87.69 96 LEU A CA 1
ATOM 763 C C . LEU A 1 96 ? -18.191 15.089 39.194 1.00 87.69 96 LEU A C 1
ATOM 765 O O . LEU A 1 96 ? -18.296 14.820 40.386 1.00 87.69 96 LEU A O 1
ATOM 769 N N . SER A 1 97 ? -19.263 15.303 38.424 1.00 86.12 97 SER A N 1
ATOM 770 C CA . SER A 1 97 ? -20.631 15.214 38.951 1.00 86.12 97 SER A CA 1
ATOM 771 C C . SER A 1 97 ? -20.988 13.803 39.414 1.00 86.12 97 SER A C 1
ATOM 773 O O . SER A 1 97 ? -21.761 13.652 40.358 1.00 86.12 97 SER A O 1
ATOM 775 N N . LYS A 1 98 ? -20.466 12.773 38.745 1.00 90.19 98 LYS A N 1
ATOM 776 C CA . LYS A 1 98 ? -20.659 11.380 39.137 1.00 90.19 98 LYS A CA 1
ATOM 777 C C . LYS A 1 98 ? -19.965 11.090 40.468 1.00 90.19 98 LYS A C 1
ATOM 779 O O . LYS A 1 98 ? -20.605 10.531 41.351 1.00 90.19 98 LYS A O 1
ATOM 784 N N . ASP A 1 99 ? -18.707 11.495 40.615 1.00 86.12 99 ASP A N 1
ATOM 785 C CA . ASP A 1 99 ? -17.938 11.289 41.847 1.00 86.12 99 ASP A CA 1
ATOM 786 C C . ASP A 1 99 ? -18.608 12.002 43.036 1.00 86.12 99 ASP A C 1
ATOM 788 O O . ASP A 1 99 ? -18.721 11.438 44.125 1.00 86.12 99 ASP A O 1
ATOM 792 N N . GLN A 1 100 ? -19.147 13.206 42.803 1.00 86.50 100 GLN A N 1
ATOM 793 C CA . GLN A 1 100 ? -19.942 13.944 43.788 1.00 86.50 100 GLN A CA 1
ATOM 794 C C . GLN A 1 100 ? -21.189 13.152 44.218 1.00 86.50 100 GLN A C 1
ATOM 796 O O . GLN A 1 100 ? -21.416 12.958 45.408 1.00 86.50 100 GLN A O 1
ATOM 801 N N . LEU A 1 101 ? -21.968 12.637 43.260 1.00 87.12 101 LEU A N 1
ATOM 802 C CA . LEU A 1 101 ? -23.172 11.849 43.546 1.00 87.12 101 LEU A CA 1
ATOM 803 C C . LEU A 1 101 ? -22.861 10.534 44.275 1.00 87.12 101 LEU A C 1
ATOM 805 O O . LEU A 1 101 ? -23.645 10.104 45.121 1.00 87.12 101 LEU A O 1
ATOM 809 N N . GLU A 1 102 ? -21.738 9.883 43.960 1.00 87.25 102 GLU A N 1
ATOM 810 C CA . GLU A 1 102 ? -21.284 8.689 44.683 1.00 87.25 102 GLU A CA 1
ATOM 811 C C . GLU A 1 102 ? -20.922 9.019 46.140 1.00 87.25 102 GLU A C 1
ATOM 813 O O . GLU A 1 102 ? -21.284 8.258 47.044 1.00 87.25 102 GLU A O 1
ATOM 818 N N . SER A 1 103 ? -20.285 10.171 46.380 1.00 87.75 103 SER A N 1
ATOM 819 C CA . SER A 1 103 ? -19.998 10.680 47.727 1.00 87.75 103 SER A CA 1
ATOM 820 C C . SER A 1 103 ? -21.278 10.997 48.505 1.00 87.75 103 SER A C 1
ATOM 822 O O . SER A 1 103 ? -21.458 10.503 49.620 1.00 87.75 103 SER A O 1
ATOM 824 N N . ASP A 1 104 ? -22.204 11.747 47.905 1.00 88.12 104 ASP A N 1
ATOM 825 C CA . ASP A 1 104 ? -23.482 12.109 48.530 1.00 88.12 104 ASP A CA 1
ATOM 826 C C . ASP A 1 104 ? -24.295 10.850 48.883 1.00 88.12 104 ASP A C 1
ATOM 828 O O . ASP A 1 104 ? -24.869 10.736 49.969 1.00 88.12 104 ASP A O 1
ATOM 832 N N . LEU A 1 105 ? -24.301 9.847 47.995 1.00 87.75 105 LEU A N 1
ATOM 833 C CA . LEU A 1 105 ? -24.954 8.560 48.240 1.00 87.75 105 LEU A CA 1
ATOM 834 C C . LEU A 1 105 ? -24.323 7.807 49.420 1.00 87.75 105 LEU A C 1
ATOM 836 O O . LEU A 1 105 ? -25.035 7.144 50.184 1.00 87.75 105 LEU A O 1
ATOM 840 N N . PHE A 1 106 ? -22.999 7.872 49.564 1.00 87.75 106 PHE A N 1
ATOM 841 C CA . PHE A 1 106 ? -22.291 7.261 50.683 1.00 87.75 106 PHE A CA 1
ATOM 842 C C . PHE A 1 106 ? -22.660 7.928 52.015 1.00 87.75 106 PHE A C 1
ATOM 844 O O . PHE A 1 106 ? -22.989 7.222 52.974 1.00 87.75 106 PHE A O 1
ATOM 851 N N . GLU A 1 107 ? -22.683 9.263 52.069 1.00 86.44 107 GLU A N 1
ATOM 852 C CA . GLU A 1 107 ? -23.108 10.002 53.264 1.00 86.44 107 GLU A CA 1
ATOM 853 C C . GLU A 1 107 ? -24.553 9.679 53.649 1.00 86.44 107 GLU A C 1
ATOM 855 O O . GLU A 1 107 ? -24.826 9.354 54.809 1.00 86.44 107 GLU A O 1
ATOM 860 N N . LEU A 1 108 ? -25.465 9.646 52.672 1.00 84.94 108 LEU A N 1
ATOM 861 C CA . LEU A 1 108 ? -26.869 9.311 52.914 1.00 84.94 108 LEU A CA 1
ATOM 862 C C . LEU A 1 108 ? -27.025 7.901 53.506 1.00 84.94 108 LEU A C 1
ATOM 864 O O . LEU A 1 108 ? -27.778 7.690 54.459 1.00 84.94 108 LEU A O 1
ATOM 868 N N . LYS A 1 109 ? -26.284 6.917 52.975 1.00 84.56 109 LYS A N 1
ATOM 869 C CA . LYS A 1 109 ? -26.266 5.544 53.515 1.00 84.56 109 LYS A CA 1
ATOM 870 C C . LYS A 1 109 ? -25.754 5.509 54.956 1.00 84.56 109 LYS A C 1
ATOM 872 O O . LYS A 1 109 ? -26.278 4.745 55.778 1.00 84.56 109 LYS A O 1
ATOM 877 N N . LEU A 1 110 ? -24.751 6.324 55.275 1.00 84.19 110 LEU A N 1
ATOM 878 C CA . LEU A 1 110 ? -24.202 6.433 56.622 1.00 84.19 110 LEU A CA 1
ATOM 879 C C . LEU A 1 110 ? -25.225 7.043 57.593 1.00 84.19 110 LEU A C 1
ATOM 881 O O . LEU A 1 110 ? -25.418 6.513 58.689 1.00 84.19 110 LEU A O 1
ATOM 885 N N . GLU A 1 111 ? -25.915 8.112 57.195 1.00 82.31 111 GLU A N 1
ATOM 886 C CA . GLU A 1 111 ? -26.971 8.738 57.998 1.00 82.31 111 GLU A CA 1
ATOM 887 C C . GLU A 1 111 ? -28.147 7.795 58.253 1.00 82.31 111 GLU A C 1
ATOM 889 O O . GLU A 1 111 ? -28.577 7.646 59.401 1.00 82.31 111 GLU A O 1
ATOM 894 N N . ILE A 1 112 ? -28.620 7.091 57.218 1.00 82.31 112 ILE A N 1
ATOM 895 C CA . ILE A 1 112 ? -29.666 6.066 57.352 1.00 82.31 112 ILE A CA 1
ATOM 896 C C . ILE A 1 112 ? -29.237 5.006 58.372 1.00 82.31 112 ILE A C 1
ATOM 898 O O . ILE A 1 112 ? -30.018 4.627 59.247 1.00 82.31 112 ILE A O 1
ATOM 902 N N . SER A 1 113 ? -27.981 4.558 58.306 1.00 78.12 113 SER A N 1
ATOM 903 C CA . SER A 1 113 ? -27.439 3.555 59.228 1.00 78.12 113 SER A CA 1
ATOM 904 C C . SER A 1 113 ? -27.383 4.066 60.672 1.00 78.12 113 SER A C 1
ATOM 906 O O . SER A 1 113 ? -27.784 3.352 61.593 1.00 78.12 113 SER A O 1
ATOM 908 N N . LYS A 1 114 ? -26.959 5.319 60.882 1.00 79.00 114 LYS A N 1
ATOM 909 C CA . LYS A 1 114 ? -26.949 5.967 62.206 1.00 79.00 114 LYS A CA 1
ATOM 910 C C . LYS A 1 114 ? -28.360 6.097 62.782 1.00 79.00 114 LYS A C 1
ATOM 912 O O . LYS A 1 114 ? -28.579 5.738 63.937 1.00 79.00 114 LYS A O 1
ATOM 917 N N . LYS A 1 115 ? -29.325 6.541 61.971 1.00 80.19 115 LYS A N 1
ATOM 918 C CA . LYS A 1 115 ? -30.726 6.725 62.382 1.00 80.19 115 LYS A CA 1
ATOM 919 C C . LYS A 1 115 ? -31.423 5.394 62.681 1.00 80.19 115 LYS A C 1
ATOM 921 O O . LYS A 1 115 ? -32.217 5.293 63.614 1.00 80.19 115 LYS A O 1
ATOM 926 N N . LYS A 1 116 ? -31.078 4.336 61.941 1.00 77.69 116 LYS A N 1
ATOM 927 C CA . LYS A 1 116 ? -31.526 2.964 62.223 1.00 77.69 116 LYS A CA 1
ATOM 928 C C . LYS A 1 116 ? -30.986 2.458 63.564 1.00 77.69 116 LYS A C 1
ATOM 930 O O . LYS A 1 116 ? -31.718 1.818 64.313 1.00 77.69 116 LYS A O 1
ATOM 935 N N . LEU A 1 117 ? -29.729 2.768 63.886 1.00 71.75 117 LEU A N 1
ATOM 936 C CA . LEU A 1 117 ? -29.102 2.385 65.151 1.00 71.75 117 LEU A CA 1
ATOM 937 C C . LEU A 1 117 ? -29.708 3.125 66.357 1.00 71.75 117 LEU A C 1
ATOM 939 O O . LEU A 1 117 ? -29.857 2.520 67.415 1.00 71.75 117 LEU A O 1
ATOM 943 N N . SER A 1 118 ? -30.073 4.405 66.216 1.00 72.00 118 SER A N 1
ATOM 944 C CA . SER A 1 118 ? -30.753 5.155 67.285 1.00 72.00 118 SER A CA 1
ATOM 945 C C . SER A 1 118 ? -32.170 4.634 67.540 1.00 72.00 118 SER A C 1
ATOM 947 O O . SER A 1 118 ? -32.525 4.401 68.689 1.00 72.00 118 SER A O 1
ATOM 949 N N . LEU A 1 119 ? -32.932 4.315 66.486 1.00 65.75 119 LEU A N 1
ATOM 950 C CA . LEU A 1 119 ? -34.266 3.701 66.608 1.00 65.75 119 LEU A CA 1
ATOM 951 C C . LEU A 1 119 ? -34.245 2.334 67.317 1.00 65.75 119 LEU A C 1
ATOM 953 O O . LEU A 1 119 ? -35.197 1.979 68.004 1.00 65.75 119 LEU A O 1
ATOM 957 N N . LEU A 1 120 ? -33.156 1.571 67.172 1.00 59.03 120 LEU A N 1
ATOM 958 C CA . LEU A 1 120 ? -32.951 0.296 67.872 1.00 59.03 120 LEU A CA 1
ATOM 959 C C . LEU A 1 120 ? -32.558 0.468 69.349 1.00 59.03 120 LEU A C 1
ATOM 961 O O . LEU A 1 120 ? -32.748 -0.461 70.130 1.00 59.03 120 LEU A O 1
ATOM 965 N N . LYS A 1 121 ? -32.008 1.626 69.738 1.00 54.88 121 LYS A N 1
ATOM 966 C CA . LYS A 1 121 ? -31.634 1.934 71.130 1.00 54.88 121 LYS A CA 1
ATOM 967 C C . LYS A 1 121 ? -32.806 2.460 71.966 1.00 54.88 121 LYS A C 1
ATOM 969 O O . LYS A 1 121 ? -32.792 2.260 73.175 1.00 54.88 121 LYS A O 1
ATOM 974 N N . ASP A 1 122 ? -33.824 3.039 71.332 1.00 50.06 122 ASP A N 1
ATOM 975 C CA . ASP A 1 122 ? -35.011 3.597 72.003 1.00 50.06 122 ASP A CA 1
ATOM 976 C C . ASP A 1 122 ? -36.163 2.584 72.197 1.00 50.06 122 ASP A C 1
ATOM 978 O O . ASP A 1 122 ? -37.239 2.946 72.672 1.00 50.06 122 ASP A O 1
ATOM 982 N N . GLN A 1 123 ? -35.967 1.300 71.866 1.00 44.56 123 GLN A N 1
ATOM 983 C CA . GLN A 1 123 ? -36.967 0.247 72.087 1.00 44.56 123 GLN A CA 1
ATOM 984 C C . GLN A 1 123 ? -36.705 -0.526 73.396 1.00 44.56 123 GLN A C 1
ATOM 986 O O . GLN A 1 123 ? -35.711 -1.252 73.486 1.00 44.56 123 GLN A O 1
ATOM 991 N N . PRO A 1 124 ? -37.604 -0.477 74.402 1.00 45.62 124 PRO A N 1
ATOM 992 C CA . PRO A 1 124 ? -37.501 -1.338 75.571 1.00 45.62 124 PRO A CA 1
ATOM 993 C C . PRO A 1 124 ? -37.781 -2.792 75.170 1.00 45.62 124 PRO A C 1
ATOM 995 O O . PRO A 1 124 ? -38.889 -3.151 74.765 1.00 45.62 124 PRO A O 1
ATOM 998 N N . GLN A 1 125 ? -36.781 -3.662 75.321 1.00 49.22 125 GLN A N 1
ATOM 999 C CA . GLN A 1 125 ? -36.971 -5.110 75.282 1.00 49.22 125 GLN A CA 1
ATOM 1000 C C . GLN A 1 125 ? -37.714 -5.579 76.542 1.00 49.22 125 GLN A C 1
ATOM 1002 O O . GLN A 1 125 ? -37.076 -5.994 77.502 1.00 49.22 125 GLN A O 1
ATOM 1007 N N . ASN A 1 126 ? -39.049 -5.552 76.559 1.00 46.12 126 ASN A N 1
ATOM 1008 C CA . ASN A 1 126 ? -39.847 -6.680 77.059 1.00 46.12 126 ASN A CA 1
ATOM 1009 C C . ASN A 1 126 ? -41.356 -6.440 76.961 1.00 46.12 126 ASN A C 1
ATOM 1011 O O . ASN A 1 126 ? -41.844 -5.358 77.253 1.00 46.12 126 ASN A O 1
ATOM 1015 N N . LYS A 1 127 ? -42.070 -7.543 76.704 1.00 46.28 127 LYS A N 1
ATOM 1016 C CA . LYS A 1 127 ? -43.535 -7.712 76.684 1.00 46.28 127 LYS A CA 1
ATOM 1017 C C . LYS A 1 127 ? -44.270 -7.033 75.525 1.00 46.28 127 LYS A C 1
ATOM 1019 O O . LYS A 1 127 ? -44.739 -5.919 75.659 1.00 46.28 127 LYS A O 1
ATOM 1024 N N . GLN A 1 128 ? -44.502 -7.799 74.455 1.00 43.31 128 GLN A N 1
ATOM 1025 C CA . GLN A 1 128 ? -45.828 -7.966 73.826 1.00 43.31 128 GLN A CA 1
ATOM 1026 C C . GLN A 1 128 ? -45.700 -8.855 72.579 1.00 43.31 128 GLN A C 1
ATOM 1028 O O . GLN A 1 128 ? -45.601 -8.396 71.448 1.00 43.31 128 GLN A O 1
ATOM 1033 N N . LYS A 1 129 ? -45.719 -10.179 72.780 1.00 41.47 129 LYS A N 1
ATOM 1034 C CA . LYS A 1 129 ? -45.887 -11.162 71.689 1.00 41.47 129 LYS A CA 1
ATOM 1035 C C . LYS A 1 129 ? -47.324 -11.695 71.573 1.00 41.47 129 LYS A C 1
ATOM 1037 O O . LYS A 1 129 ? -47.542 -12.694 70.900 1.00 41.47 129 LYS A O 1
ATOM 1042 N N . LYS A 1 130 ? -48.317 -11.048 72.201 1.00 41.56 130 LYS A N 1
ATOM 1043 C CA . LYS A 1 130 ? -49.725 -11.505 72.169 1.00 41.56 130 LYS A CA 1
ATOM 1044 C C . LYS A 1 130 ? -50.778 -10.491 71.698 1.00 41.56 130 LYS A C 1
ATOM 1046 O O . LYS A 1 130 ? -51.950 -10.835 71.703 1.00 41.56 130 LYS A O 1
ATOM 1051 N N . GLU A 1 131 ? -50.388 -9.322 71.185 1.00 42.03 131 GLU A N 1
ATOM 1052 C CA . GLU A 1 131 ? -51.338 -8.357 70.580 1.00 42.03 131 GLU A CA 1
ATOM 1053 C C . GLU A 1 131 ? -51.037 -7.988 69.116 1.00 42.03 131 GLU A C 1
ATOM 1055 O O . GLU A 1 131 ? -51.746 -7.193 68.507 1.00 42.03 131 GLU A O 1
ATOM 1060 N N . VAL A 1 132 ? -50.040 -8.616 68.487 1.00 47.09 132 VAL A N 1
ATOM 1061 C CA . VAL A 1 132 ? -49.576 -8.228 67.139 1.00 47.09 132 VAL A CA 1
ATOM 1062 C C . VAL A 1 132 ? -50.587 -8.570 66.026 1.00 47.09 132 VAL A C 1
ATOM 1064 O O . VAL A 1 132 ? -50.508 -8.016 64.934 1.00 47.09 132 VAL A O 1
ATOM 1067 N N . SER A 1 133 ? -51.595 -9.413 66.285 1.00 43.25 133 SER A N 1
ATOM 1068 C CA . SER A 1 133 ? -52.633 -9.741 65.292 1.00 43.25 133 SER A CA 1
ATOM 1069 C C . SER A 1 133 ? -53.824 -8.772 65.250 1.00 43.25 133 SER A C 1
ATOM 1071 O O . SER A 1 133 ? -54.652 -8.900 64.352 1.00 43.25 133 SER A O 1
ATOM 1073 N N . LYS A 1 134 ? -53.916 -7.780 66.154 1.00 47.38 134 LYS A N 1
ATOM 1074 C CA . LYS A 1 134 ? -54.974 -6.741 66.123 1.00 47.38 134 LYS A CA 1
ATOM 1075 C C . LYS A 1 134 ? -54.488 -5.331 65.756 1.00 47.38 134 LYS A C 1
ATOM 1077 O O . LYS A 1 134 ? -55.310 -4.442 65.573 1.00 47.38 134 LYS A O 1
ATOM 1082 N N . ILE A 1 135 ? -53.184 -5.133 65.555 1.00 51.16 135 ILE A N 1
ATOM 1083 C CA . ILE A 1 135 ? -52.570 -3.829 65.215 1.00 51.16 135 ILE A CA 1
ATOM 1084 C C . ILE A 1 135 ? -52.239 -3.747 63.706 1.00 51.16 135 ILE A C 1
ATOM 1086 O O . ILE A 1 135 ? -51.510 -2.881 63.245 1.00 51.16 135 ILE A O 1
ATOM 1090 N N . GLY A 1 136 ? -52.781 -4.655 62.888 1.00 48.62 136 GLY A N 1
ATOM 1091 C CA . GLY A 1 136 ? -52.536 -4.662 61.441 1.00 48.62 136 GLY A CA 1
ATOM 1092 C C . GLY A 1 136 ? -53.179 -3.497 60.677 1.00 48.62 136 GLY A C 1
ATOM 1093 O O . GLY A 1 136 ? -52.694 -3.167 59.599 1.00 48.62 136 GLY A O 1
ATOM 1094 N N . ASN A 1 137 ? -54.228 -2.877 61.239 1.00 50.78 137 ASN A N 1
ATOM 1095 C CA . ASN A 1 137 ? -55.109 -1.948 60.515 1.00 50.78 137 ASN A CA 1
ATOM 1096 C C . ASN A 1 137 ? -55.266 -0.548 61.149 1.00 50.78 137 ASN A C 1
ATOM 1098 O O . ASN A 1 137 ? -55.885 0.302 60.524 1.00 50.78 137 ASN A O 1
ATOM 1102 N N . ASN A 1 138 ? -54.733 -0.286 62.351 1.00 54.31 138 ASN A N 1
ATOM 1103 C CA . ASN A 1 138 ? -55.025 0.956 63.099 1.00 54.31 138 ASN A CA 1
ATOM 1104 C C . ASN A 1 138 ? -53.862 1.958 63.205 1.00 54.31 138 ASN A C 1
ATOM 1106 O O . ASN A 1 138 ? -54.049 3.015 63.799 1.00 54.31 138 ASN A O 1
ATOM 1110 N N . TYR A 1 139 ? -52.689 1.654 62.643 1.00 59.69 139 TYR A N 1
ATOM 1111 C CA . TYR A 1 139 ? -51.538 2.564 62.651 1.00 59.69 139 TYR A CA 1
ATOM 1112 C C . TYR A 1 139 ? -51.044 2.793 61.217 1.00 59.69 139 TYR A C 1
ATOM 1114 O O . TYR A 1 139 ? -50.449 1.876 60.634 1.00 59.69 139 TYR A O 1
ATOM 1122 N N . PRO A 1 140 ? -51.317 3.975 60.632 1.00 71.81 140 PRO A N 1
ATOM 1123 C CA . PRO A 1 140 ? -50.932 4.328 59.265 1.00 71.81 140 PRO A CA 1
ATOM 1124 C C . PRO A 1 140 ? -49.441 4.109 58.990 1.00 71.81 140 PRO A C 1
ATOM 1126 O O . PRO A 1 140 ? -49.071 3.608 57.928 1.00 71.81 140 PRO A O 1
ATOM 1129 N N . GLU A 1 141 ? -48.588 4.376 59.984 1.00 75.94 141 GLU A N 1
ATOM 1130 C CA . GLU A 1 141 ? -47.135 4.273 59.858 1.00 75.94 141 GLU A CA 1
ATOM 1131 C C . GLU A 1 141 ? -46.674 2.830 59.596 1.00 75.94 141 GLU A C 1
ATOM 1133 O O . GLU A 1 141 ? -45.663 2.599 58.932 1.00 75.94 141 GLU A O 1
ATOM 1138 N N . LEU A 1 142 ? -47.414 1.825 60.081 1.00 70.44 142 LEU A N 1
ATOM 1139 C CA . LEU A 1 142 ? -47.056 0.415 59.904 1.00 70.44 142 LEU A CA 1
ATOM 1140 C C . LEU A 1 142 ? -47.389 -0.093 58.491 1.00 70.44 142 LEU A C 1
ATOM 1142 O O . LEU A 1 142 ? -46.677 -0.945 57.951 1.00 70.44 142 LEU A O 1
ATOM 1146 N N . GLN A 1 143 ? -48.461 0.430 57.885 1.00 74.88 143 GLN A N 1
ATOM 1147 C CA . GLN A 1 143 ? -48.804 0.174 56.484 1.00 74.88 143 GLN A CA 1
ATOM 1148 C C . GLN A 1 143 ? -47.827 0.883 55.545 1.00 74.88 143 GLN A C 1
ATOM 1150 O O . GLN A 1 143 ? -47.319 0.265 54.607 1.00 74.88 143 GLN A O 1
ATOM 1155 N N . GLU A 1 144 ? -47.508 2.144 55.830 1.00 81.50 144 GLU A N 1
ATOM 1156 C CA . GLU A 1 144 ? -46.536 2.918 55.060 1.00 81.50 144 GLU A CA 1
ATOM 1157 C C . GLU A 1 144 ? -45.161 2.238 55.069 1.00 81.50 144 GLU A C 1
ATOM 1159 O O . GLU A 1 144 ? -44.564 2.024 54.016 1.00 81.50 144 GLU A O 1
ATOM 1164 N N . ASN A 1 145 ? -44.711 1.749 56.228 1.00 80.12 145 ASN A N 1
ATOM 1165 C CA . ASN A 1 145 ? -43.434 1.047 56.353 1.00 80.12 145 ASN A CA 1
ATOM 1166 C C . ASN A 1 145 ? -43.398 -0.280 55.566 1.00 80.12 145 ASN A C 1
ATOM 1168 O O . ASN A 1 145 ? -42.418 -0.571 54.882 1.00 80.12 145 ASN A O 1
ATOM 1172 N N . LYS A 1 146 ? -44.484 -1.071 55.566 1.00 82.50 146 LYS A N 1
ATOM 1173 C CA . LYS A 1 146 ? -44.589 -2.266 54.699 1.00 82.50 146 LYS A CA 1
ATOM 1174 C C . LYS A 1 146 ? -44.501 -1.908 53.215 1.00 82.50 146 LYS A C 1
ATOM 1176 O O . LYS A 1 146 ? -43.860 -2.624 52.446 1.00 82.50 146 LYS A O 1
ATOM 1181 N N . THR A 1 147 ? -45.125 -0.800 52.828 1.00 85.44 147 THR A N 1
ATOM 1182 C CA . THR A 1 147 ? -45.128 -0.313 51.444 1.00 85.44 147 THR A CA 1
ATOM 1183 C C . THR A 1 147 ? -43.727 0.141 51.028 1.00 85.44 147 THR A C 1
ATOM 1185 O O . THR A 1 147 ? -43.237 -0.263 49.975 1.00 85.44 147 THR A O 1
ATOM 1188 N N . LEU A 1 148 ? -43.034 0.885 51.894 1.00 83.88 148 LEU A N 1
ATOM 1189 C CA . LEU A 1 148 ? -41.646 1.305 51.694 1.00 83.88 148 LEU A CA 1
ATOM 1190 C C . LEU A 1 148 ? -40.688 0.113 51.595 1.00 83.88 148 LEU A C 1
ATOM 1192 O O . LEU A 1 148 ? -39.843 0.091 50.705 1.00 83.88 148 LEU A O 1
ATOM 1196 N N . ILE A 1 149 ? -40.838 -0.909 52.445 1.00 84.44 149 ILE A N 1
ATOM 1197 C CA . ILE A 1 149 ? -40.029 -2.137 52.368 1.00 84.44 149 ILE A CA 1
ATOM 1198 C C . ILE A 1 149 ? -40.220 -2.830 51.015 1.00 84.44 149 ILE A C 1
ATOM 1200 O O . ILE A 1 149 ? -39.236 -3.220 50.389 1.00 84.44 149 ILE A O 1
ATOM 1204 N N . SER A 1 150 ? -41.461 -2.945 50.535 1.00 85.38 150 SER A N 1
ATOM 1205 C CA . SER A 1 150 ? -41.738 -3.546 49.227 1.00 85.38 150 SER A CA 1
ATOM 1206 C C . SER A 1 150 ? -41.121 -2.734 48.081 1.00 85.38 150 SER A C 1
ATOM 1208 O O . SER A 1 150 ? -40.514 -3.314 47.182 1.00 85.38 150 SER A O 1
ATOM 1210 N N . GLN A 1 151 ? -41.188 -1.400 48.143 1.00 87.94 151 GLN A N 1
ATOM 1211 C CA . GLN A 1 151 ? -40.538 -0.524 47.163 1.00 87.94 151 GLN A CA 1
ATOM 1212 C C . GLN A 1 151 ? -39.008 -0.642 47.193 1.00 87.94 151 GLN A C 1
ATOM 1214 O O . GLN A 1 151 ? -38.380 -0.635 46.136 1.00 87.94 151 GLN A O 1
ATOM 1219 N N . ILE A 1 152 ? -38.402 -0.764 48.379 1.00 85.50 152 ILE A N 1
ATOM 1220 C CA . ILE A 1 152 ? -36.955 -0.978 48.530 1.00 85.50 152 ILE A CA 1
ATOM 1221 C C . ILE A 1 152 ? -36.558 -2.309 47.893 1.00 85.50 152 ILE A C 1
ATOM 1223 O O . ILE A 1 152 ? -35.672 -2.324 47.049 1.00 85.50 152 ILE A O 1
ATOM 1227 N N . GLN A 1 153 ? -37.267 -3.397 48.202 1.00 87.69 153 GLN A N 1
ATOM 1228 C CA . GLN A 1 153 ? -36.996 -4.714 47.613 1.00 87.69 153 GLN A CA 1
ATOM 1229 C C . GLN A 1 153 ? -37.114 -4.700 46.085 1.00 87.69 153 GLN A C 1
ATOM 1231 O O . GLN A 1 153 ? -36.305 -5.308 45.384 1.00 87.69 153 GLN A O 1
ATOM 1236 N N . GLN A 1 154 ? -38.101 -3.976 45.553 1.00 87.19 154 GLN A N 1
ATOM 1237 C CA . GLN A 1 154 ? -38.263 -3.828 44.113 1.00 87.19 154 GLN A CA 1
ATOM 1238 C C . GLN A 1 154 ? -37.094 -3.040 43.502 1.00 87.19 154 GLN A C 1
ATOM 1240 O O . GLN A 1 154 ? -36.541 -3.460 42.486 1.00 87.19 154 GLN A O 1
ATOM 1245 N N . LYS A 1 155 ? -36.654 -1.950 44.142 1.00 87.38 155 LYS A N 1
ATOM 1246 C CA . LYS A 1 155 ? -35.476 -1.185 43.705 1.00 87.38 155 LYS A CA 1
ATOM 1247 C C . LYS A 1 155 ? -34.186 -2.001 43.785 1.00 87.38 155 LYS A C 1
ATOM 1249 O O . LYS A 1 155 ? -33.394 -1.931 42.851 1.00 87.38 155 LYS A O 1
ATOM 1254 N N . ASP A 1 156 ? -34.004 -2.814 44.821 1.00 86.38 156 ASP A N 1
ATOM 1255 C CA . ASP A 1 156 ? -32.842 -3.698 44.961 1.00 86.38 156 ASP A CA 1
ATOM 1256 C C . ASP A 1 156 ? -32.769 -4.715 43.812 1.00 86.38 156 ASP A C 1
ATOM 1258 O O . ASP A 1 156 ? -31.692 -4.959 43.268 1.00 86.38 156 ASP A O 1
ATOM 1262 N N . SER A 1 157 ? -33.915 -5.250 43.370 1.00 83.50 157 SER A N 1
ATOM 1263 C CA . SER A 1 157 ? -33.959 -6.154 42.211 1.00 83.50 157 SER A CA 1
ATOM 1264 C C . SER A 1 157 ? -33.528 -5.469 40.906 1.00 83.50 157 SER A C 1
ATOM 1266 O O . SER A 1 157 ? -32.766 -6.043 40.129 1.00 83.50 157 SER A O 1
ATOM 1268 N N . VAL A 1 158 ? -33.940 -4.213 40.702 1.00 88.94 158 VAL A N 1
ATOM 1269 C CA . VAL A 1 158 ? -33.551 -3.410 39.531 1.00 88.94 158 VAL A CA 1
ATOM 1270 C C . VAL A 1 158 ? -32.064 -3.056 39.581 1.00 88.94 158 VAL A C 1
ATOM 1272 O O . VAL A 1 158 ? -31.389 -3.096 38.555 1.00 88.94 158 VAL A O 1
ATOM 1275 N N . ILE A 1 159 ? -31.530 -2.741 40.765 1.00 83.19 159 ILE A N 1
ATOM 1276 C CA . ILE A 1 159 ? -30.097 -2.477 40.951 1.00 83.19 159 ILE A CA 1
ATOM 1277 C C . ILE A 1 159 ? -29.280 -3.715 40.572 1.00 83.19 159 ILE A C 1
ATOM 1279 O O . ILE A 1 159 ? -28.345 -3.593 39.784 1.00 83.19 159 ILE A O 1
ATOM 1283 N N . ALA A 1 160 ? -29.667 -4.902 41.046 1.00 85.06 160 ALA A N 1
ATOM 1284 C CA . ALA A 1 160 ? -28.974 -6.146 40.711 1.00 85.06 160 ALA A CA 1
ATOM 1285 C C . ALA A 1 160 ? -28.981 -6.437 39.195 1.00 85.06 160 ALA A C 1
ATOM 1287 O O . ALA A 1 160 ? -27.973 -6.871 38.632 1.00 85.06 160 ALA A O 1
ATOM 1288 N N . GLU A 1 161 ? -30.095 -6.160 38.508 1.00 86.94 161 GLU A N 1
ATOM 1289 C CA . GLU A 1 161 ? -30.177 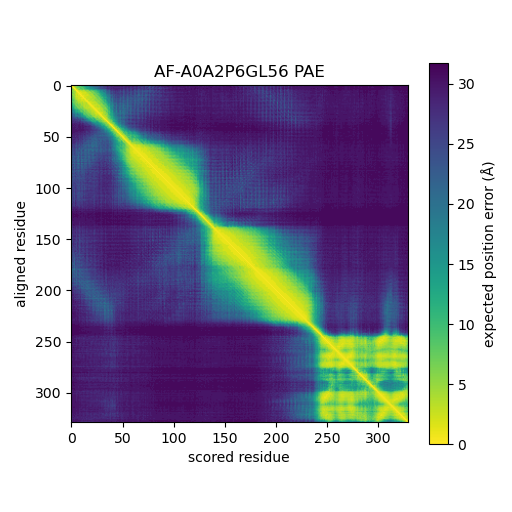-6.283 37.048 1.00 86.94 161 GLU A CA 1
ATOM 1290 C C . GLU A 1 161 ? -29.234 -5.297 36.339 1.00 86.94 161 GLU A C 1
ATOM 1292 O O . GLU A 1 161 ? -28.489 -5.680 35.429 1.00 86.94 161 GLU A O 1
ATOM 1297 N N . LEU A 1 162 ? -29.221 -4.033 36.774 1.00 79.88 162 LEU A N 1
ATOM 1298 C CA . LEU A 1 162 ? -28.351 -2.997 36.216 1.00 79.88 162 LEU A CA 1
ATOM 1299 C C . LEU A 1 162 ? -26.869 -3.314 36.437 1.00 79.88 162 LEU A C 1
ATOM 1301 O O . LEU A 1 162 ? -26.076 -3.164 35.507 1.00 79.88 162 LEU A O 1
ATOM 1305 N N . GLU A 1 163 ? -26.488 -3.795 37.619 1.00 82.69 163 GLU A N 1
ATOM 1306 C CA . GLU A 1 163 ? -25.118 -4.222 37.921 1.00 82.69 163 GLU A CA 1
ATOM 1307 C C . GLU A 1 163 ? -24.660 -5.345 36.986 1.00 82.69 163 GLU A C 1
ATOM 1309 O O . GLU A 1 163 ? -23.564 -5.278 36.419 1.00 82.69 163 GLU A O 1
ATOM 1314 N N . ASN A 1 164 ? -25.521 -6.339 36.748 1.00 87.75 164 ASN A N 1
ATOM 1315 C CA . ASN A 1 164 ? -25.220 -7.421 35.817 1.00 87.75 164 ASN A CA 1
ATOM 1316 C C . ASN A 1 164 ? -25.068 -6.899 34.377 1.00 87.75 164 ASN A C 1
ATOM 1318 O O . ASN A 1 164 ? -24.124 -7.247 33.667 1.00 87.75 164 ASN A O 1
ATOM 1322 N N . ARG A 1 165 ? -25.945 -5.983 33.954 1.00 78.56 165 ARG A N 1
ATOM 1323 C CA . ARG A 1 165 ? -25.891 -5.377 32.618 1.00 78.56 165 ARG A CA 1
ATOM 1324 C C . ARG A 1 165 ? -24.626 -4.539 32.414 1.00 78.56 165 ARG A C 1
ATOM 1326 O O . ARG A 1 165 ? -24.013 -4.612 31.349 1.00 78.56 165 ARG A O 1
ATOM 1333 N N . ILE A 1 166 ? -24.191 -3.797 33.436 1.00 81.69 166 ILE A N 1
ATOM 1334 C CA . ILE A 1 166 ? -22.918 -3.059 33.430 1.00 81.69 166 ILE A CA 1
ATOM 1335 C C . ILE A 1 166 ? -21.736 -4.025 33.312 1.00 81.69 166 ILE A C 1
ATOM 1337 O O . ILE A 1 166 ? -20.806 -3.757 32.548 1.00 81.69 166 ILE A O 1
ATOM 1341 N N . LYS A 1 167 ? -21.763 -5.147 34.041 1.00 86.50 167 LYS A N 1
ATOM 1342 C CA . LYS A 1 167 ? -20.705 -6.162 33.981 1.00 86.50 167 LYS A CA 1
ATOM 1343 C C . LYS A 1 167 ? -20.554 -6.732 32.567 1.00 86.50 167 LYS A C 1
ATOM 1345 O O . LYS A 1 167 ? -19.455 -6.678 32.019 1.00 86.50 167 LYS A O 1
ATOM 1350 N N . VAL A 1 168 ? -21.654 -7.169 31.951 1.00 85.44 168 VAL A N 1
ATOM 1351 C CA . VAL A 1 168 ? -21.660 -7.700 30.575 1.00 85.44 168 VAL A CA 1
ATOM 1352 C C . VAL A 1 168 ? -21.173 -6.653 29.568 1.00 85.44 168 VAL A C 1
ATOM 1354 O O . VAL A 1 168 ? -20.367 -6.956 28.692 1.00 85.44 168 VAL A O 1
ATOM 1357 N N . LEU A 1 169 ? -21.609 -5.396 29.699 1.00 81.00 169 LEU A N 1
ATOM 1358 C CA . LEU A 1 169 ? -21.155 -4.317 28.815 1.00 81.00 169 LEU A CA 1
ATOM 1359 C C . LEU A 1 169 ? -19.648 -4.054 28.931 1.00 81.00 169 LEU A C 1
ATOM 1361 O O . LEU A 1 169 ? -19.002 -3.811 27.913 1.00 81.00 169 LEU A O 1
ATOM 1365 N N . ARG A 1 170 ? -19.072 -4.127 30.140 1.00 79.00 170 ARG A N 1
ATOM 1366 C CA . ARG A 1 170 ? -17.617 -4.002 30.327 1.00 79.00 170 ARG A CA 1
ATOM 1367 C C . ARG A 1 170 ? -16.858 -5.148 29.671 1.00 79.00 170 ARG A C 1
ATOM 1369 O O . ARG A 1 170 ? -15.859 -4.891 29.006 1.00 79.00 170 ARG A O 1
ATOM 1376 N N . GLU A 1 171 ? -17.322 -6.382 29.851 1.00 87.94 171 GLU A N 1
ATOM 1377 C CA . GLU A 1 171 ? -16.704 -7.566 29.241 1.00 87.94 171 GLU A CA 1
ATOM 1378 C C . GLU A 1 171 ? -16.735 -7.466 27.708 1.00 87.94 171 GLU A C 1
ATOM 1380 O O . GLU A 1 171 ? -15.687 -7.565 27.068 1.00 87.94 171 GLU A O 1
ATOM 1385 N N . ASN A 1 172 ? -17.890 -7.121 27.131 1.00 78.38 172 ASN A N 1
ATOM 1386 C CA . ASN A 1 172 ? -18.037 -6.919 25.688 1.00 78.38 172 ASN A CA 1
ATOM 1387 C C . ASN A 1 172 ? -17.167 -5.770 25.158 1.00 78.38 172 ASN A C 1
ATOM 1389 O O . ASN A 1 172 ? -16.578 -5.885 24.084 1.00 78.38 172 ASN A O 1
ATOM 1393 N N . SER A 1 173 ? -17.071 -4.657 25.895 1.00 74.38 173 SER A N 1
ATOM 1394 C CA . SER A 1 173 ? -16.218 -3.526 25.509 1.00 74.38 173 SER A CA 1
ATOM 1395 C C . SER A 1 173 ? -14.747 -3.925 25.468 1.00 74.38 173 SER A C 1
ATOM 1397 O O . SER A 1 173 ? -14.049 -3.563 24.525 1.00 74.38 173 SER A O 1
ATOM 1399 N N . LYS A 1 174 ? -14.286 -4.680 26.471 1.00 81.94 174 LYS A N 1
ATOM 1400 C CA . LYS A 1 174 ? -12.897 -5.134 26.559 1.00 81.94 174 LYS A CA 1
ATOM 1401 C C . LYS A 1 174 ? -12.558 -6.105 25.429 1.00 81.94 174 LYS A C 1
ATOM 1403 O O . LYS A 1 174 ? -11.540 -5.943 24.768 1.00 81.94 174 LYS A O 1
ATOM 1408 N N . GLN A 1 175 ? -13.451 -7.052 25.153 1.00 81.06 175 GLN A N 1
ATOM 1409 C CA . GLN A 1 175 ? -13.269 -8.008 24.064 1.00 81.06 175 GLN A CA 1
ATOM 1410 C C . GLN A 1 175 ? -13.237 -7.320 22.692 1.00 81.06 175 GLN A C 1
ATOM 1412 O O . GLN A 1 175 ? -12.372 -7.612 21.871 1.00 81.06 175 GLN A O 1
ATOM 1417 N N . LEU A 1 176 ? -14.125 -6.347 22.460 1.00 78.94 176 LEU A N 1
ATOM 1418 C CA . LEU A 1 176 ? -14.134 -5.571 21.219 1.00 78.94 176 LEU A CA 1
ATOM 1419 C C . LEU A 1 176 ? -12.848 -4.749 21.030 1.00 78.94 176 LEU A C 1
ATOM 1421 O O . LEU A 1 176 ? -12.403 -4.553 19.897 1.00 78.94 176 LEU A O 1
ATOM 1425 N N . GLU A 1 177 ? -12.285 -4.224 22.118 1.00 80.75 177 GLU A N 1
ATOM 1426 C CA . GLU A 1 177 ? -11.021 -3.489 22.102 1.00 80.75 177 GLU A CA 1
ATOM 1427 C C . GLU A 1 177 ? -9.848 -4.418 21.763 1.00 80.75 177 GLU A C 1
ATOM 1429 O O . GLU A 1 177 ? -9.097 -4.123 20.831 1.00 80.75 177 GLU A O 1
ATOM 1434 N N . ASP A 1 178 ? -9.765 -5.581 22.413 1.00 85.88 178 ASP A N 1
ATOM 1435 C CA . ASP A 1 178 ? -8.733 -6.591 22.153 1.00 85.88 178 ASP A CA 1
ATOM 1436 C C . ASP A 1 178 ? -8.786 -7.114 20.705 1.00 85.88 178 ASP A C 1
ATOM 1438 O O . ASP A 1 178 ? -7.755 -7.169 20.027 1.00 85.88 178 ASP A O 1
ATOM 1442 N N . ASP A 1 179 ? -9.977 -7.428 20.186 1.00 84.94 179 ASP A N 1
ATOM 1443 C CA . ASP A 1 179 ? -10.153 -7.929 18.816 1.00 84.94 179 ASP A CA 1
ATOM 1444 C C . ASP A 1 179 ? -9.762 -6.881 17.765 1.00 84.94 179 ASP A C 1
ATOM 1446 O O . ASP A 1 179 ? -9.088 -7.192 16.772 1.00 84.94 179 ASP A O 1
ATOM 1450 N N . LYS A 1 180 ? -10.124 -5.612 17.991 1.00 82.81 180 LYS A N 1
ATOM 1451 C CA . LYS A 1 180 ? -9.717 -4.510 17.108 1.00 82.81 180 LYS A CA 1
ATOM 1452 C C . LYS A 1 180 ? -8.216 -4.295 17.151 1.00 82.81 180 LYS A C 1
ATOM 1454 O O . LYS A 1 180 ? -7.605 -4.193 16.091 1.00 82.81 180 LYS A O 1
ATOM 1459 N N . ILE A 1 181 ? -7.617 -4.253 18.340 1.00 80.06 181 ILE A N 1
ATOM 1460 C CA . ILE A 1 181 ? -6.169 -4.079 18.497 1.00 80.06 181 ILE A CA 1
ATOM 1461 C C . ILE A 1 181 ? -5.423 -5.217 17.797 1.00 80.06 181 ILE A C 1
ATOM 1463 O O . ILE A 1 181 ? -4.467 -4.963 17.065 1.00 80.06 181 ILE A O 1
ATOM 1467 N N . LYS A 1 182 ? -5.879 -6.462 17.963 1.00 86.12 182 LYS A N 1
ATOM 1468 C CA . LYS A 1 182 ? -5.283 -7.632 17.313 1.00 86.12 182 LYS A CA 1
ATOM 1469 C C . LYS A 1 182 ? -5.359 -7.542 15.788 1.00 86.12 182 LYS A C 1
ATOM 1471 O O . LYS A 1 182 ? -4.362 -7.809 15.119 1.00 86.12 182 LYS A O 1
ATOM 1476 N N . THR A 1 183 ? -6.507 -7.127 15.253 1.00 87.19 183 THR A N 1
ATOM 1477 C CA . THR A 1 183 ? -6.709 -6.952 13.805 1.00 87.19 183 THR A CA 1
ATOM 1478 C C . THR A 1 183 ? -5.813 -5.844 13.249 1.00 87.19 183 THR A C 1
ATOM 1480 O O . THR A 1 183 ? -5.053 -6.081 12.314 1.00 87.19 183 THR A O 1
ATOM 1483 N N . LEU A 1 184 ? -5.810 -4.668 13.886 1.00 79.75 184 LEU A N 1
ATOM 1484 C CA . LEU A 1 184 ? -4.955 -3.538 13.502 1.00 79.75 184 LEU A CA 1
ATOM 1485 C C . LEU A 1 184 ? -3.465 -3.889 13.548 1.00 79.75 184 LEU A C 1
ATOM 1487 O O . LEU A 1 184 ? -2.699 -3.450 12.695 1.00 79.75 184 LEU A O 1
ATOM 1491 N N . LYS A 1 185 ? -3.043 -4.685 14.533 1.00 84.25 185 LYS A N 1
ATOM 1492 C CA . LYS A 1 185 ? -1.653 -5.127 14.644 1.00 84.25 185 LYS A CA 1
ATOM 1493 C C . LYS A 1 185 ? -1.256 -6.040 13.483 1.00 84.25 185 LYS A C 1
ATOM 1495 O O . LYS A 1 185 ? -0.199 -5.837 12.898 1.00 84.25 185 LYS A O 1
ATOM 1500 N N . ALA A 1 186 ? -2.121 -6.982 13.110 1.00 85.75 186 ALA A N 1
ATOM 1501 C CA . ALA A 1 186 ? -1.885 -7.850 11.959 1.00 85.75 186 ALA A CA 1
ATOM 1502 C C . ALA A 1 186 ? -1.821 -7.059 10.639 1.00 85.75 186 ALA A C 1
ATOM 1504 O O . ALA A 1 186 ? -0.941 -7.305 9.814 1.00 85.75 186 ALA A O 1
ATOM 1505 N N . GLU A 1 187 ? -2.710 -6.078 10.453 1.00 82.38 187 GLU A N 1
ATOM 1506 C CA . GLU A 1 187 ? -2.672 -5.177 9.294 1.00 82.38 187 GLU A CA 1
ATOM 1507 C C . GLU A 1 187 ? -1.379 -4.353 9.255 1.00 82.38 187 GLU A C 1
ATOM 1509 O O . GLU A 1 187 ? -0.763 -4.224 8.198 1.00 82.38 187 GLU A O 1
ATOM 1514 N N . PHE A 1 188 ? -0.932 -3.835 10.403 1.00 81.06 188 PHE A N 1
ATOM 1515 C CA . PHE A 1 188 ? 0.312 -3.073 10.513 1.00 81.06 188 PHE A CA 1
ATOM 1516 C C . PHE A 1 188 ? 1.545 -3.916 10.166 1.00 81.06 188 PHE A C 1
ATOM 1518 O O . PHE A 1 188 ? 2.409 -3.457 9.415 1.00 81.06 188 PHE A O 1
ATOM 1525 N N . ASP A 1 189 ? 1.617 -5.148 10.671 1.00 85.62 189 ASP A N 1
ATOM 1526 C CA . ASP A 1 189 ? 2.726 -6.063 10.392 1.00 85.62 189 ASP A CA 1
ATOM 1527 C C . ASP A 1 189 ? 2.789 -6.423 8.895 1.00 85.62 189 ASP A C 1
ATOM 1529 O O . ASP A 1 189 ? 3.865 -6.380 8.296 1.00 85.62 189 ASP A O 1
ATOM 1533 N N . ASN A 1 190 ? 1.637 -6.663 8.257 1.00 87.69 190 ASN A N 1
ATOM 1534 C CA . ASN A 1 190 ? 1.547 -6.887 6.809 1.00 87.69 190 ASN A CA 1
ATOM 1535 C C . ASN A 1 190 ? 1.999 -5.649 6.012 1.00 87.69 190 ASN A C 1
ATOM 1537 O O . ASN A 1 190 ? 2.792 -5.742 5.073 1.00 87.69 190 ASN A O 1
ATOM 1541 N N . LEU A 1 191 ? 1.551 -4.455 6.414 1.00 79.00 191 LEU A N 1
ATOM 1542 C CA . LEU A 1 191 ? 1.940 -3.210 5.751 1.00 79.00 191 LEU A CA 1
ATOM 1543 C C . LEU A 1 191 ? 3.455 -2.976 5.833 1.00 79.00 191 LEU A C 1
ATOM 1545 O O . LEU A 1 191 ? 4.077 -2.550 4.858 1.00 79.00 191 LEU A O 1
ATOM 1549 N N . LYS A 1 192 ? 4.054 -3.289 6.985 1.00 86.06 192 LYS A N 1
ATOM 1550 C CA . LYS A 1 192 ? 5.498 -3.203 7.206 1.00 86.06 192 LYS A CA 1
ATOM 1551 C C . LYS A 1 192 ? 6.269 -4.149 6.283 1.00 86.06 192 LYS A C 1
ATOM 1553 O O . LYS A 1 192 ? 7.241 -3.717 5.663 1.00 86.06 192 LYS A O 1
ATOM 1558 N N . GLU A 1 193 ? 5.820 -5.394 6.147 1.00 89.50 193 GLU A N 1
ATOM 1559 C CA . GLU A 1 193 ? 6.426 -6.367 5.232 1.00 89.50 193 GLU A CA 1
ATOM 1560 C C . GLU A 1 193 ? 6.366 -5.883 3.775 1.00 89.50 193 GLU A C 1
ATOM 1562 O O . GLU A 1 193 ? 7.379 -5.875 3.070 1.00 89.50 193 GLU A O 1
ATOM 1567 N N . ASN A 1 194 ? 5.213 -5.366 3.340 1.00 83.06 194 ASN A N 1
ATOM 1568 C CA . ASN A 1 194 ? 5.061 -4.808 1.996 1.00 83.06 194 ASN A CA 1
ATOM 1569 C C . ASN A 1 194 ? 6.018 -3.634 1.747 1.00 83.06 194 ASN A C 1
ATOM 1571 O O . ASN A 1 194 ? 6.638 -3.560 0.684 1.00 83.06 194 ASN A O 1
ATOM 1575 N N . ILE A 1 195 ? 6.189 -2.733 2.721 1.00 82.31 195 ILE A N 1
ATOM 1576 C CA . ILE A 1 195 ? 7.142 -1.616 2.619 1.00 82.31 195 ILE A CA 1
ATOM 1577 C C . ILE A 1 195 ? 8.574 -2.132 2.425 1.00 82.31 195 ILE A C 1
ATOM 1579 O O . ILE A 1 195 ? 9.298 -1.609 1.574 1.00 82.31 195 ILE A O 1
ATOM 1583 N N . GLU A 1 196 ? 8.991 -3.170 3.153 1.00 86.25 196 GLU A N 1
ATOM 1584 C CA . GLU A 1 196 ? 10.321 -3.765 2.978 1.00 86.25 196 GLU A CA 1
ATOM 1585 C C . GLU A 1 196 ? 10.509 -4.371 1.577 1.00 86.25 196 GLU A C 1
ATOM 1587 O O . GLU A 1 196 ? 11.570 -4.202 0.960 1.00 86.25 196 GLU A O 1
ATOM 1592 N N . ILE A 1 197 ? 9.478 -5.032 1.037 1.00 86.62 197 ILE A N 1
ATOM 1593 C CA . ILE A 1 197 ? 9.485 -5.564 -0.335 1.00 86.62 197 ILE A CA 1
ATOM 1594 C C . ILE A 1 197 ? 9.623 -4.424 -1.352 1.00 86.62 197 ILE A C 1
ATOM 1596 O O . ILE A 1 197 ? 10.467 -4.499 -2.256 1.00 86.62 197 ILE A O 1
ATOM 1600 N N . TYR A 1 198 ? 8.855 -3.341 -1.197 1.00 77.62 198 TYR A N 1
ATOM 1601 C CA . TYR A 1 198 ? 8.944 -2.174 -2.077 1.00 77.62 198 TYR A CA 1
ATOM 1602 C C . TYR A 1 198 ? 10.328 -1.528 -2.031 1.00 77.62 198 TYR A C 1
ATOM 1604 O O . TYR A 1 198 ? 10.892 -1.226 -3.081 1.00 77.62 198 TYR A O 1
ATOM 1612 N N . GLN A 1 199 ? 10.929 -1.380 -0.849 1.00 82.69 199 GLN A N 1
ATOM 1613 C CA . GLN A 1 199 ? 12.276 -0.820 -0.714 1.00 82.69 199 GLN A CA 1
ATOM 1614 C C . GLN A 1 199 ? 13.340 -1.675 -1.416 1.00 82.69 199 GLN A C 1
ATOM 1616 O O . GLN A 1 199 ? 14.198 -1.137 -2.123 1.00 82.69 199 GLN A O 1
ATOM 1621 N N . LYS A 1 200 ? 13.288 -3.006 -1.260 1.00 87.31 200 LYS A N 1
ATOM 1622 C CA . LYS A 1 200 ? 14.201 -3.929 -1.962 1.00 87.31 200 LYS A CA 1
ATOM 1623 C C . LYS A 1 200 ? 14.034 -3.830 -3.477 1.00 87.31 200 LYS A C 1
ATOM 1625 O O . LYS A 1 200 ? 15.022 -3.768 -4.208 1.00 87.31 200 LYS A O 1
ATOM 1630 N N . THR A 1 201 ? 12.790 -3.770 -3.937 1.00 82.25 201 THR A N 1
ATOM 1631 C CA . THR A 1 201 ? 12.461 -3.669 -5.362 1.00 82.25 201 THR A CA 1
ATOM 1632 C C . THR A 1 201 ? 12.930 -2.336 -5.945 1.00 82.25 201 THR A C 1
ATOM 1634 O O . THR A 1 201 ? 13.544 -2.311 -7.009 1.00 82.25 201 THR A O 1
ATOM 1637 N N . ASN A 1 202 ? 12.743 -1.236 -5.215 1.00 79.88 202 ASN A N 1
ATOM 1638 C CA . ASN A 1 202 ? 13.164 0.088 -5.659 1.00 79.88 202 ASN A CA 1
ATOM 1639 C C . ASN A 1 202 ? 14.690 0.188 -5.802 1.00 79.88 202 ASN A C 1
ATOM 1641 O O . ASN A 1 202 ? 15.186 0.685 -6.809 1.00 79.88 202 ASN A O 1
ATOM 1645 N N . LYS A 1 203 ? 15.452 -0.395 -4.862 1.00 87.88 203 LYS A N 1
ATOM 1646 C CA . LYS A 1 203 ? 16.917 -0.507 -4.989 1.00 87.88 203 LYS A CA 1
ATOM 1647 C C . LYS A 1 203 ? 17.336 -1.256 -6.257 1.00 87.88 203 LYS A C 1
ATOM 1649 O O . LYS A 1 203 ? 18.308 -0.870 -6.903 1.00 87.88 203 LYS A O 1
ATOM 1654 N N . LYS A 1 204 ? 16.606 -2.313 -6.633 1.00 86.00 204 LYS A N 1
ATOM 1655 C CA . LYS A 1 204 ? 16.865 -3.061 -7.872 1.00 86.00 204 LYS A CA 1
ATOM 1656 C C . LYS A 1 204 ? 16.612 -2.192 -9.108 1.00 86.00 204 LYS A C 1
ATOM 1658 O O . LYS A 1 204 ? 17.439 -2.190 -10.017 1.00 86.00 204 LYS A O 1
ATOM 1663 N N . TYR A 1 205 ? 15.526 -1.420 -9.126 1.00 83.38 205 TYR A N 1
ATOM 1664 C CA . TYR A 1 205 ? 15.247 -0.491 -10.223 1.00 83.38 205 TYR A CA 1
ATOM 1665 C C . TYR A 1 205 ? 16.302 0.607 -10.345 1.00 83.38 205 TYR A C 1
ATOM 1667 O O . TYR A 1 205 ? 16.771 0.864 -11.451 1.00 83.38 205 TYR A O 1
ATOM 1675 N N . GLU A 1 206 ? 16.749 1.199 -9.235 1.00 86.00 206 GLU A N 1
ATOM 1676 C CA . GLU A 1 206 ? 17.828 2.194 -9.267 1.00 86.00 206 GLU A CA 1
ATOM 1677 C C . GLU A 1 206 ? 19.121 1.632 -9.871 1.00 86.00 206 GLU A C 1
ATOM 1679 O O . GLU A 1 206 ? 19.778 2.305 -10.668 1.00 86.00 206 GLU A O 1
ATOM 1684 N N . GLN A 1 207 ? 19.477 0.386 -9.541 1.00 86.62 207 GLN A N 1
ATOM 1685 C CA . GLN A 1 207 ? 20.633 -0.286 -10.138 1.00 86.62 207 GLN A CA 1
ATOM 1686 C C . GLN A 1 207 ? 20.461 -0.495 -11.646 1.00 86.62 207 GLN A C 1
ATOM 1688 O O . GLN A 1 207 ? 21.394 -0.241 -12.407 1.00 86.62 207 GLN A O 1
ATOM 1693 N N . THR A 1 208 ? 19.278 -0.924 -12.093 1.00 84.94 208 THR A N 1
ATOM 1694 C CA . THR A 1 208 ? 18.983 -1.076 -13.525 1.00 84.94 208 THR A CA 1
ATOM 1695 C C . THR A 1 208 ? 19.060 0.260 -14.260 1.00 84.94 208 THR A C 1
ATOM 1697 O O . THR A 1 208 ? 19.683 0.332 -15.317 1.00 84.94 208 THR A O 1
ATOM 1700 N N . ILE A 1 209 ? 18.505 1.330 -13.683 1.00 84.75 209 ILE A N 1
ATOM 1701 C CA . ILE A 1 209 ? 18.556 2.679 -14.261 1.00 84.75 209 ILE A CA 1
ATOM 1702 C C . ILE A 1 209 ? 20.006 3.156 -14.399 1.00 84.75 209 ILE A C 1
ATOM 1704 O O . ILE A 1 209 ? 20.362 3.726 -15.428 1.00 84.75 209 ILE A O 1
ATOM 1708 N N . ARG A 1 210 ? 20.865 2.913 -13.397 1.00 90.00 210 ARG A N 1
ATOM 1709 C CA . ARG A 1 210 ? 22.295 3.258 -13.491 1.00 90.00 210 ARG A CA 1
ATOM 1710 C C . ARG A 1 210 ? 22.979 2.541 -14.653 1.00 90.00 210 ARG A C 1
ATOM 1712 O O . ARG A 1 210 ? 23.607 3.210 -15.466 1.00 90.00 210 ARG A O 1
ATOM 1719 N N . LYS A 1 211 ? 22.778 1.226 -14.783 1.00 90.31 211 LYS A N 1
ATOM 1720 C CA . LYS A 1 211 ? 23.346 0.439 -15.892 1.00 90.31 211 LYS A CA 1
ATOM 1721 C C . LYS A 1 211 ? 22.878 0.942 -17.258 1.00 90.31 211 LYS A C 1
ATOM 1723 O O . LYS A 1 211 ? 23.678 1.064 -18.177 1.00 90.31 211 LYS A O 1
ATOM 1728 N N . GLN A 1 212 ? 21.595 1.275 -17.393 1.00 86.81 212 GLN A N 1
ATOM 1729 C CA . GLN A 1 212 ? 21.064 1.827 -18.642 1.00 86.81 212 GLN A CA 1
ATOM 1730 C C . GLN A 1 212 ? 21.656 3.204 -18.964 1.00 86.81 212 GLN A C 1
ATOM 1732 O O . GLN A 1 212 ? 21.966 3.479 -20.119 1.00 86.81 212 GLN A O 1
ATOM 1737 N N . LYS A 1 213 ? 21.861 4.065 -17.959 1.00 88.56 213 LYS A N 1
ATOM 1738 C CA . LYS A 1 213 ? 22.528 5.361 -18.158 1.00 88.56 213 LYS A CA 1
ATOM 1739 C C . LYS A 1 213 ? 23.968 5.201 -18.640 1.00 88.56 213 LYS A C 1
ATOM 1741 O O . LYS A 1 213 ? 24.371 5.927 -19.543 1.00 88.56 213 LYS A O 1
ATOM 1746 N N . GLU A 1 214 ? 24.715 4.256 -18.071 1.00 91.06 214 GLU A N 1
ATOM 1747 C CA . GLU A 1 214 ? 26.079 3.933 -18.513 1.00 91.06 214 GLU A CA 1
ATOM 1748 C C . GLU A 1 214 ? 26.090 3.487 -19.983 1.00 91.06 214 GLU A C 1
ATOM 1750 O O . GLU A 1 214 ? 26.808 4.070 -20.791 1.00 91.06 214 GLU A O 1
ATOM 1755 N N . GLN A 1 215 ? 25.201 2.566 -20.368 1.00 88.88 215 GLN A N 1
ATOM 1756 C CA . GLN A 1 215 ? 25.070 2.115 -21.761 1.00 88.88 215 GLN A CA 1
ATOM 1757 C C . GLN A 1 215 ? 24.700 3.249 -22.730 1.00 88.88 215 GLN A C 1
ATOM 1759 O O . GLN A 1 215 ? 25.226 3.326 -23.839 1.00 88.88 215 GLN A O 1
ATOM 1764 N N . ILE A 1 216 ? 23.808 4.160 -22.327 1.00 88.19 216 ILE A N 1
ATOM 1765 C CA . ILE A 1 216 ? 23.445 5.325 -23.148 1.00 88.19 216 ILE A CA 1
ATOM 1766 C C . ILE A 1 216 ? 24.649 6.254 -23.342 1.00 88.19 216 ILE A C 1
ATOM 1768 O O . ILE A 1 216 ? 24.833 6.789 -24.435 1.00 88.19 216 ILE A O 1
ATOM 1772 N N . LEU A 1 217 ? 25.475 6.454 -22.311 1.00 91.12 217 LEU A N 1
ATOM 1773 C CA . LEU A 1 217 ? 26.688 7.270 -22.413 1.00 91.12 217 LEU A CA 1
ATOM 1774 C C . LEU A 1 217 ? 27.720 6.640 -23.356 1.00 91.12 217 LEU A C 1
ATOM 1776 O O . LEU A 1 217 ? 28.292 7.355 -24.179 1.00 91.12 217 LEU A O 1
ATOM 1780 N N . GLU A 1 218 ? 27.912 5.321 -23.287 1.00 89.62 218 GLU A N 1
ATOM 1781 C CA . GLU A 1 218 ? 28.768 4.574 -24.220 1.00 89.62 218 GLU A CA 1
ATOM 1782 C C . GLU A 1 218 ? 28.270 4.687 -25.668 1.00 89.62 218 GLU A C 1
ATOM 1784 O O . GLU A 1 218 ? 29.048 4.946 -26.583 1.00 89.62 218 GLU A O 1
ATOM 1789 N N . LEU A 1 219 ? 26.959 4.580 -25.894 1.00 89.25 219 LEU A N 1
ATOM 1790 C CA . LEU A 1 219 ? 26.379 4.760 -27.227 1.00 89.25 219 LEU A CA 1
ATOM 1791 C C . LEU A 1 219 ? 26.527 6.200 -27.734 1.00 89.25 219 LEU A C 1
ATOM 1793 O O . LEU A 1 219 ? 26.854 6.411 -28.904 1.00 89.25 219 LEU A O 1
ATOM 1797 N N . LYS A 1 220 ? 26.315 7.204 -26.870 1.00 88.12 220 LYS A N 1
ATOM 1798 C CA . LYS A 1 220 ? 26.506 8.620 -27.224 1.00 88.12 220 LYS A CA 1
ATOM 1799 C C . LYS A 1 220 ? 27.968 8.903 -27.593 1.00 88.12 220 LYS A C 1
ATOM 1801 O O . LYS A 1 220 ? 28.211 9.620 -28.564 1.00 88.12 220 LYS A O 1
ATOM 1806 N N . SER A 1 221 ? 28.936 8.329 -26.875 1.00 89.44 221 SER A N 1
ATOM 1807 C CA . SER A 1 221 ? 30.359 8.500 -27.193 1.00 89.44 221 SER A CA 1
ATOM 1808 C C . SER A 1 221 ? 30.749 7.790 -28.493 1.00 89.44 221 SER A C 1
ATOM 1810 O O . SER A 1 221 ? 31.374 8.416 -29.349 1.00 89.44 221 SER A O 1
ATOM 1812 N N . ALA A 1 222 ? 30.301 6.549 -28.708 1.00 88.75 222 ALA A N 1
ATOM 1813 C CA . ALA A 1 222 ? 30.523 5.815 -29.956 1.00 88.75 222 ALA A CA 1
ATOM 1814 C C . ALA A 1 222 ? 29.936 6.556 -31.169 1.00 88.75 222 ALA A C 1
ATOM 1816 O O . ALA A 1 222 ? 30.603 6.705 -32.193 1.00 88.75 222 ALA A O 1
ATOM 1817 N N . LYS A 1 223 ? 28.721 7.106 -31.032 1.00 89.06 223 LYS A N 1
ATOM 1818 C CA . LYS A 1 223 ? 28.091 7.940 -32.064 1.00 89.06 223 LYS A CA 1
ATOM 1819 C C . LYS A 1 223 ? 28.936 9.172 -32.397 1.00 89.06 223 LYS A C 1
ATOM 1821 O O . LYS A 1 223 ? 29.122 9.475 -33.570 1.00 89.06 223 LYS A O 1
ATOM 1826 N N . LEU A 1 224 ? 29.466 9.874 -31.392 1.00 87.81 224 LEU A N 1
ATOM 1827 C CA . LEU A 1 224 ? 30.326 11.045 -31.607 1.00 87.81 224 LEU A CA 1
ATOM 1828 C C . LEU A 1 224 ? 31.633 10.693 -32.329 1.00 87.81 224 LEU A C 1
ATOM 1830 O O . LEU A 1 224 ? 32.110 11.491 -33.137 1.00 87.81 224 LEU A O 1
ATOM 1834 N N . ILE A 1 225 ? 32.218 9.528 -32.038 1.00 88.38 225 ILE A N 1
ATOM 1835 C CA . ILE A 1 225 ? 33.411 9.033 -32.740 1.00 88.38 225 ILE A CA 1
ATOM 1836 C C . ILE A 1 225 ? 33.066 8.767 -34.209 1.00 88.38 225 ILE A C 1
ATOM 1838 O O . ILE A 1 225 ? 33.712 9.334 -35.088 1.00 88.38 225 ILE A O 1
ATOM 1842 N N . LEU A 1 226 ? 31.993 8.017 -34.471 1.00 85.56 226 LEU A N 1
ATOM 1843 C CA . LEU A 1 226 ? 31.508 7.734 -35.826 1.00 85.56 226 LEU A CA 1
ATOM 1844 C C . LEU A 1 226 ? 31.194 9.014 -36.614 1.00 85.56 226 LEU A C 1
ATOM 1846 O O . LEU A 1 226 ? 31.599 9.154 -37.764 1.00 85.56 226 LEU A O 1
ATOM 1850 N N . GLU A 1 227 ? 30.522 9.993 -36.003 1.00 83.38 227 GLU A N 1
ATOM 1851 C CA . GLU A 1 227 ? 30.248 11.281 -36.651 1.00 83.38 227 GLU A CA 1
ATOM 1852 C C . GLU A 1 227 ? 31.532 12.046 -37.004 1.00 83.38 227 GLU A C 1
ATOM 1854 O O . GLU A 1 227 ? 31.580 12.724 -38.034 1.00 83.38 227 GLU A O 1
ATOM 1859 N N . LYS A 1 228 ? 32.575 11.963 -36.165 1.00 82.56 228 LYS A N 1
ATOM 1860 C CA . LYS A 1 228 ? 33.885 12.562 -36.454 1.00 82.56 228 LYS A CA 1
ATOM 1861 C C . LYS A 1 228 ? 34.606 11.829 -37.579 1.00 82.56 228 LYS A C 1
ATOM 1863 O O . LYS A 1 228 ? 35.177 12.506 -38.426 1.00 82.56 228 LYS A O 1
ATOM 1868 N N . GLU A 1 229 ? 34.564 10.500 -37.611 1.00 80.69 229 GLU A N 1
ATOM 1869 C CA . GLU A 1 229 ? 35.152 9.694 -38.688 1.00 80.69 229 GLU A CA 1
ATOM 1870 C C . GLU A 1 229 ? 34.483 9.992 -40.034 1.00 80.69 229 GLU A C 1
ATOM 1872 O O . GLU A 1 229 ? 35.174 10.307 -41.002 1.00 80.69 229 GLU A O 1
ATOM 1877 N N . ILE A 1 230 ? 33.146 10.022 -40.075 1.00 73.88 230 ILE A N 1
ATOM 1878 C CA . ILE A 1 230 ? 32.379 10.392 -41.274 1.00 73.88 230 ILE A CA 1
ATOM 1879 C C . ILE A 1 230 ? 32.733 11.819 -41.722 1.00 73.88 230 ILE A C 1
ATOM 1881 O O . ILE A 1 230 ? 33.014 12.055 -42.896 1.00 73.88 230 ILE A O 1
ATOM 1885 N N . LYS A 1 231 ? 32.777 12.787 -40.794 1.00 70.75 231 LYS A N 1
ATOM 1886 C CA . LYS A 1 231 ? 33.140 14.179 -41.121 1.00 70.75 231 LYS A CA 1
ATOM 1887 C C . LYS A 1 231 ? 34.602 14.328 -41.555 1.00 70.75 231 LYS A C 1
ATOM 1889 O O . LYS A 1 231 ? 34.896 15.178 -42.395 1.00 70.75 231 LYS A O 1
ATOM 1894 N N . GLY A 1 232 ? 35.509 13.533 -40.993 1.00 61.44 232 GLY A N 1
ATOM 1895 C CA . GLY A 1 232 ? 36.917 13.468 -41.381 1.00 61.44 232 GLY A CA 1
ATOM 1896 C C . GLY A 1 232 ? 37.083 12.967 -42.812 1.00 61.44 232 GLY A C 1
ATOM 1897 O O . GLY A 1 232 ? 37.753 13.623 -43.603 1.00 61.44 232 GLY A O 1
ATOM 1898 N N . GLN A 1 233 ? 36.362 11.905 -43.182 1.00 57.50 233 GLN A N 1
ATOM 1899 C CA . GLN A 1 233 ? 36.321 11.401 -44.560 1.00 57.50 233 GLN A CA 1
ATOM 1900 C C . GLN A 1 233 ? 35.743 12.420 -45.554 1.00 57.50 233 GLN A C 1
ATOM 1902 O O . GLN A 1 233 ? 36.153 12.445 -46.707 1.00 57.50 233 GLN A O 1
ATOM 1907 N N . THR A 1 234 ? 34.840 13.309 -45.122 1.00 52.00 234 THR A N 1
ATOM 1908 C CA . THR A 1 234 ? 34.334 14.402 -45.978 1.00 52.00 234 THR A CA 1
ATOM 1909 C C . THR A 1 234 ? 35.238 15.640 -46.052 1.00 52.00 234 THR A C 1
ATOM 1911 O O . THR A 1 234 ? 34.963 16.529 -46.853 1.00 52.00 234 THR A O 1
ATOM 1914 N N . LYS A 1 235 ? 36.282 15.749 -45.214 1.00 47.69 235 LYS A N 1
ATOM 1915 C CA . LYS A 1 235 ? 37.208 16.901 -45.187 1.00 47.69 235 LYS A CA 1
ATOM 1916 C C . LYS A 1 235 ? 38.525 16.665 -45.920 1.00 47.69 235 LYS A C 1
ATOM 1918 O O . LYS A 1 235 ? 39.207 17.650 -46.208 1.00 47.69 235 LYS A O 1
ATOM 1923 N N . ASP A 1 236 ? 38.852 15.424 -46.272 1.00 42.84 236 ASP A N 1
ATOM 1924 C CA . ASP A 1 236 ? 39.849 15.150 -47.306 1.00 42.84 236 ASP A CA 1
ATOM 1925 C C . ASP A 1 236 ? 39.269 15.552 -48.666 1.00 42.84 236 ASP A C 1
ATOM 1927 O O . ASP A 1 236 ? 38.829 14.743 -49.479 1.00 42.84 236 ASP A O 1
ATOM 1931 N N . ASN A 1 237 ? 39.299 16.861 -48.914 1.00 45.62 237 ASN A N 1
ATOM 1932 C CA . ASN A 1 237 ? 39.209 17.464 -50.233 1.00 45.62 237 ASN A CA 1
ATOM 1933 C C . ASN A 1 237 ? 40.484 17.119 -51.019 1.00 45.62 237 ASN A C 1
ATOM 1935 O O . ASN A 1 237 ? 41.250 17.993 -51.423 1.00 45.62 237 ASN A O 1
ATOM 1939 N N . THR A 1 238 ? 40.709 15.832 -51.278 1.00 41.12 238 THR A N 1
ATOM 1940 C CA . THR A 1 238 ? 41.244 15.484 -52.594 1.00 41.12 238 THR A CA 1
ATOM 1941 C C . THR A 1 238 ? 40.154 15.934 -53.567 1.00 41.12 238 THR A C 1
ATOM 1943 O O . THR A 1 238 ? 38.977 15.725 -53.253 1.00 41.12 238 THR A O 1
ATOM 1946 N N . PRO A 1 239 ? 40.467 16.603 -54.694 1.00 37.69 239 PRO A N 1
ATOM 1947 C CA . PRO A 1 239 ? 39.438 16.893 -55.674 1.00 37.69 239 PRO A CA 1
ATOM 1948 C C . PRO A 1 239 ? 38.695 15.583 -55.901 1.00 37.69 239 PRO A C 1
ATOM 1950 O O . PRO A 1 239 ? 39.335 14.570 -56.196 1.00 37.69 239 PRO A O 1
ATOM 1953 N N . GLN A 1 240 ? 37.374 15.576 -55.714 1.00 40.38 240 GLN A N 1
ATOM 1954 C CA . GLN A 1 240 ? 36.549 14.581 -56.372 1.00 40.38 240 GLN A CA 1
ATOM 1955 C C . GLN A 1 240 ? 36.802 14.801 -57.865 1.00 40.38 240 GLN A C 1
ATOM 1957 O O . GLN A 1 240 ? 36.074 15.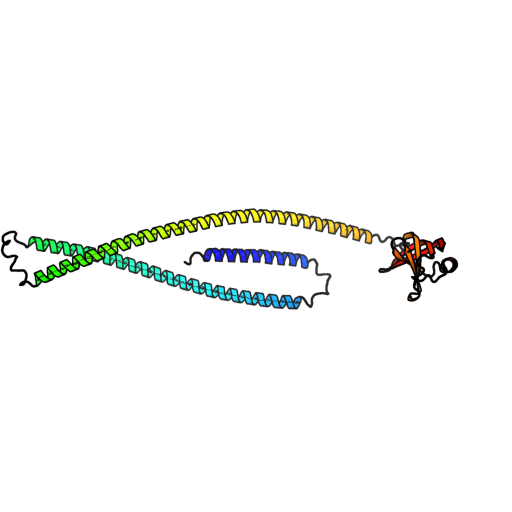510 -58.558 1.00 40.38 240 GLN A O 1
ATOM 1962 N N . ASN A 1 241 ? 37.883 14.198 -58.366 1.00 38.47 241 ASN A N 1
ATOM 1963 C CA . ASN A 1 241 ? 37.883 13.614 -59.681 1.00 38.47 241 ASN A CA 1
ATOM 1964 C C . ASN A 1 241 ? 36.546 12.908 -59.733 1.00 38.47 241 ASN A C 1
ATOM 1966 O O . ASN A 1 241 ? 36.276 12.081 -58.857 1.00 38.47 241 ASN A O 1
ATOM 1970 N N . LYS A 1 242 ? 35.693 13.364 -60.661 1.00 42.75 242 LYS A N 1
ATOM 1971 C CA . LYS A 1 242 ? 34.503 12.662 -61.135 1.00 42.75 242 LYS A CA 1
ATOM 1972 C C . LYS A 1 242 ? 34.702 11.203 -60.774 1.00 42.75 242 LYS A C 1
ATOM 1974 O O . LYS A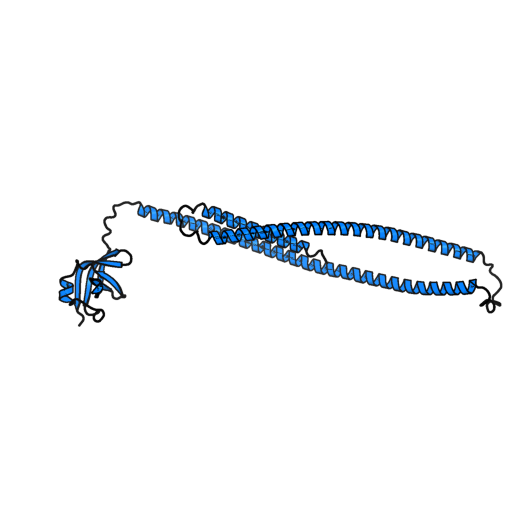 1 242 ? 35.644 10.615 -61.302 1.00 42.75 242 LYS A O 1
ATOM 1979 N N . SER A 1 243 ? 33.963 10.682 -59.795 1.00 44.53 243 SER A N 1
ATOM 1980 C CA . SER A 1 243 ? 34.026 9.254 -59.553 1.00 44.53 243 SER A CA 1
ATOM 1981 C C . SER A 1 243 ? 33.611 8.651 -60.882 1.00 44.53 243 SER A C 1
ATOM 1983 O O . SER A 1 243 ? 32.456 8.771 -61.295 1.00 44.53 243 SER A O 1
ATOM 1985 N N . ASP A 1 244 ? 34.604 8.158 -61.621 1.00 53.62 244 ASP A N 1
ATOM 1986 C CA . ASP A 1 244 ? 34.381 7.328 -62.780 1.00 53.62 244 ASP A CA 1
ATOM 1987 C C . ASP A 1 244 ? 33.463 6.248 -62.229 1.00 53.62 244 ASP A C 1
ATOM 1989 O O . ASP A 1 244 ? 33.804 5.567 -61.255 1.00 53.62 244 ASP A O 1
ATOM 1993 N N . GLY A 1 245 ? 32.226 6.224 -62.720 1.00 59.94 245 GLY A N 1
ATOM 1994 C CA . GLY A 1 245 ? 31.224 5.297 -62.227 1.00 59.94 245 GLY A CA 1
ATOM 1995 C C . GLY A 1 245 ? 31.777 3.876 -62.277 1.00 59.94 245 GLY A C 1
ATOM 1996 O O . GLY A 1 245 ? 32.756 3.588 -62.970 1.00 59.94 245 GLY A O 1
ATOM 1997 N N . ILE A 1 246 ? 31.173 2.962 -61.527 1.00 74.25 246 ILE A N 1
ATOM 1998 C CA . ILE A 1 246 ? 31.684 1.592 -61.469 1.00 74.25 246 ILE A CA 1
ATOM 1999 C C . ILE A 1 246 ? 31.645 1.012 -62.887 1.00 74.25 246 ILE A C 1
ATOM 2001 O O . ILE A 1 246 ? 30.569 0.851 -63.465 1.00 74.25 246 ILE A O 1
ATOM 2005 N N . ILE A 1 247 ? 32.820 0.738 -63.460 1.00 76.62 247 ILE A N 1
ATOM 2006 C CA . ILE A 1 247 ? 32.930 0.079 -64.758 1.00 76.62 247 ILE A CA 1
ATOM 2007 C C . ILE A 1 247 ? 32.775 -1.411 -64.502 1.00 76.62 247 ILE A C 1
ATOM 2009 O O . ILE A 1 247 ? 33.664 -2.050 -63.941 1.00 76.62 247 ILE A O 1
ATOM 2013 N N . ALA A 1 248 ? 31.651 -1.967 -64.923 1.00 79.69 248 ALA A N 1
ATOM 2014 C CA . ALA A 1 248 ? 31.373 -3.384 -64.787 1.00 79.69 248 ALA A CA 1
ATOM 2015 C C . ALA A 1 248 ? 30.800 -3.943 -66.087 1.00 79.69 248 ALA A C 1
ATOM 2017 O O . ALA A 1 248 ? 30.424 -3.216 -67.010 1.00 79.69 248 ALA A O 1
ATOM 2018 N N . THR A 1 249 ? 30.804 -5.269 -66.178 1.00 83.75 249 THR A N 1
ATOM 2019 C CA . THR A 1 249 ? 30.155 -5.978 -67.276 1.00 83.75 249 THR A CA 1
ATOM 2020 C C . THR A 1 249 ? 28.727 -6.301 -66.859 1.00 83.75 249 THR A C 1
ATOM 2022 O O . THR A 1 249 ? 28.525 -6.987 -65.862 1.00 83.75 249 THR A O 1
ATOM 2025 N N . PHE A 1 250 ? 27.757 -5.808 -67.620 1.00 83.81 250 PHE A N 1
ATOM 2026 C CA . PHE A 1 250 ? 26.334 -6.016 -67.392 1.00 83.81 250 PHE A CA 1
ATOM 2027 C C . PHE A 1 250 ? 25.790 -6.927 -68.481 1.00 83.81 250 PHE A C 1
ATOM 2029 O O . PHE A 1 250 ? 26.035 -6.687 -69.663 1.00 83.81 250 PHE A O 1
ATOM 2036 N N . THR A 1 251 ? 25.048 -7.956 -68.082 1.00 84.19 251 THR A N 1
ATOM 2037 C CA . THR A 1 251 ? 24.388 -8.885 -69.001 1.00 84.19 251 THR A CA 1
ATOM 2038 C C . THR A 1 251 ? 22.899 -8.867 -68.731 1.00 84.19 251 THR A C 1
ATOM 2040 O O . THR A 1 251 ? 22.471 -9.032 -67.588 1.00 84.19 251 THR A O 1
ATOM 2043 N N . GLY A 1 252 ? 22.107 -8.688 -69.780 1.00 84.62 252 GLY A N 1
ATOM 2044 C CA . GLY A 1 252 ? 20.665 -8.622 -69.636 1.00 84.62 252 GLY A CA 1
ATOM 2045 C C . GLY A 1 252 ? 19.931 -8.545 -70.961 1.00 84.62 252 GLY A C 1
ATOM 2046 O O . GLY A 1 252 ? 20.528 -8.462 -72.034 1.00 84.62 252 GLY A O 1
ATOM 2047 N N . ASN A 1 253 ? 18.613 -8.578 -70.858 1.00 83.81 253 ASN A N 1
ATOM 2048 C CA . ASN A 1 253 ? 17.705 -8.454 -71.980 1.00 83.81 253 ASN A CA 1
ATOM 2049 C C . ASN A 1 253 ? 17.394 -6.979 -72.240 1.00 83.81 253 ASN A C 1
ATOM 2051 O O . ASN A 1 253 ? 17.190 -6.207 -71.303 1.00 83.81 253 ASN A O 1
ATOM 2055 N N . LEU A 1 254 ? 17.360 -6.579 -73.511 1.00 78.44 254 LEU A N 1
ATOM 2056 C CA . LEU A 1 254 ? 17.057 -5.198 -73.881 1.00 78.44 254 LEU A CA 1
ATOM 2057 C C . LEU A 1 254 ? 15.556 -4.978 -74.080 1.00 78.44 254 LEU A C 1
ATOM 2059 O O . LEU A 1 254 ? 14.900 -5.701 -74.826 1.00 78.44 254 LEU A O 1
ATOM 2063 N N . LEU A 1 255 ? 15.034 -3.913 -73.478 1.00 77.62 255 LEU A N 1
ATOM 2064 C CA . LEU A 1 255 ? 13.681 -3.403 -73.672 1.00 77.62 255 LEU A CA 1
ATOM 2065 C C . LEU A 1 255 ? 13.753 -1.971 -74.208 1.00 77.62 255 LEU A C 1
ATOM 2067 O O . LEU A 1 255 ? 14.488 -1.137 -73.685 1.00 77.62 255 LEU A O 1
ATOM 2071 N N . TYR A 1 256 ? 12.960 -1.663 -75.230 1.00 74.88 256 TYR A N 1
ATOM 2072 C CA . TYR A 1 256 ? 12.765 -0.291 -75.681 1.00 74.88 256 TYR A CA 1
ATOM 2073 C C . TYR A 1 256 ? 11.434 0.249 -75.170 1.00 74.88 256 TYR A C 1
ATOM 2075 O O . TYR A 1 256 ? 10.376 -0.316 -75.451 1.00 74.88 256 TYR A O 1
ATOM 2083 N N . GLU A 1 257 ? 11.479 1.372 -74.456 1.00 71.25 257 GLU A N 1
ATOM 2084 C CA . GLU A 1 257 ? 10.284 2.107 -74.050 1.00 71.25 257 GLU A CA 1
ATOM 2085 C C . GLU A 1 257 ? 10.017 3.258 -75.034 1.00 71.25 257 GLU A C 1
ATOM 2087 O O . GLU A 1 257 ? 10.651 4.316 -74.926 1.00 71.25 257 GLU A O 1
ATOM 2092 N N . PRO A 1 258 ? 9.063 3.112 -75.977 1.00 65.56 258 PRO A N 1
ATOM 2093 C CA . PRO A 1 258 ? 8.816 4.121 -77.008 1.00 65.56 258 PRO A CA 1
ATOM 2094 C C . PRO A 1 258 ? 8.356 5.465 -76.432 1.00 65.56 258 PRO A C 1
ATOM 2096 O O . PRO A 1 258 ? 8.787 6.512 -76.908 1.00 65.56 258 PRO A O 1
ATOM 2099 N N . ASN A 1 259 ? 7.553 5.450 -75.362 1.00 72.75 259 ASN A N 1
ATOM 2100 C CA . ASN A 1 259 ? 7.006 6.664 -74.743 1.00 72.75 259 ASN A CA 1
ATOM 2101 C C . ASN A 1 259 ? 8.090 7.566 -74.139 1.00 72.75 259 ASN A C 1
ATOM 2103 O O . ASN A 1 259 ? 7.990 8.787 -74.212 1.00 72.75 259 ASN A O 1
ATOM 2107 N N . LYS A 1 260 ? 9.126 6.966 -73.545 1.00 71.88 260 LYS A N 1
ATOM 2108 C CA . LYS A 1 260 ? 10.230 7.688 -72.897 1.00 71.88 260 LYS A CA 1
ATOM 2109 C C . LYS A 1 260 ? 11.477 7.781 -73.778 1.00 71.88 260 LYS A C 1
ATOM 2111 O O . LYS A 1 260 ? 12.466 8.357 -73.342 1.00 71.88 260 LYS A O 1
ATOM 2116 N N . LYS A 1 261 ? 11.434 7.216 -74.995 1.00 72.25 261 LYS A N 1
ATOM 2117 C CA . LYS A 1 261 ? 12.567 7.106 -75.929 1.00 72.25 261 LYS A CA 1
ATOM 2118 C C . LYS A 1 261 ? 13.845 6.647 -75.216 1.00 72.25 261 LYS A C 1
ATOM 2120 O O . LYS A 1 261 ? 14.892 7.263 -75.359 1.00 72.25 261 LYS A O 1
ATOM 2125 N N . ARG A 1 262 ? 13.762 5.576 -74.423 1.00 74.31 262 ARG A N 1
ATOM 2126 C CA . ARG A 1 262 ? 14.912 5.034 -73.680 1.00 74.31 262 ARG A CA 1
ATOM 2127 C C . ARG A 1 262 ? 15.056 3.535 -73.889 1.00 74.31 262 ARG A C 1
ATOM 2129 O O . ARG A 1 262 ? 14.068 2.839 -74.129 1.00 74.31 262 ARG A O 1
ATOM 2136 N N . ILE A 1 263 ? 16.294 3.058 -73.809 1.00 77.19 263 ILE A N 1
ATOM 2137 C CA . ILE A 1 263 ? 16.626 1.633 -73.824 1.00 77.19 263 ILE A CA 1
ATOM 2138 C C . ILE A 1 263 ? 16.895 1.219 -72.380 1.00 77.19 263 ILE A C 1
ATOM 2140 O O . ILE A 1 263 ? 17.619 1.909 -71.665 1.00 77.19 263 ILE A O 1
ATOM 2144 N N . ILE A 1 264 ? 16.309 0.107 -71.957 1.00 82.62 264 ILE A N 1
ATOM 2145 C CA . ILE A 1 264 ? 16.481 -0.473 -70.629 1.00 82.62 264 ILE A CA 1
ATOM 2146 C C . ILE A 1 264 ? 17.160 -1.828 -70.791 1.00 82.62 264 ILE A C 1
ATOM 2148 O O . ILE A 1 264 ? 16.732 -2.639 -71.612 1.00 82.62 264 ILE A O 1
ATOM 2152 N N . LEU A 1 265 ? 18.208 -2.075 -70.012 1.00 83.25 265 LEU A N 1
ATOM 2153 C CA . LEU A 1 265 ? 18.769 -3.405 -69.816 1.00 83.25 265 LEU A CA 1
ATOM 2154 C C . LEU A 1 265 ? 18.163 -3.993 -68.550 1.00 83.25 265 LEU A C 1
ATOM 2156 O O . LEU A 1 265 ? 18.279 -3.406 -67.479 1.00 83.25 265 LEU A O 1
ATOM 2160 N N . ILE A 1 266 ? 17.517 -5.143 -68.690 1.00 84.62 266 ILE A N 1
ATOM 2161 C CA . ILE A 1 266 ? 16.943 -5.911 -67.590 1.00 84.62 266 ILE A CA 1
ATOM 2162 C C . ILE A 1 266 ? 17.892 -7.073 -67.321 1.00 84.62 266 ILE A C 1
ATOM 2164 O O . ILE A 1 266 ? 18.040 -7.959 -68.168 1.00 84.62 266 ILE A O 1
ATOM 2168 N N . SER A 1 267 ? 18.584 -7.058 -66.188 1.00 83.62 267 SER A N 1
ATOM 2169 C CA . SER A 1 267 ? 19.468 -8.157 -65.792 1.00 83.62 267 SER A CA 1
ATOM 2170 C C . SER A 1 267 ? 18.677 -9.410 -65.404 1.00 83.62 267 SER A C 1
ATOM 2172 O O . SER A 1 267 ? 17.458 -9.384 -65.247 1.00 83.62 267 SER A O 1
ATOM 2174 N N . LEU A 1 268 ? 19.372 -10.543 -65.264 1.00 78.25 268 LEU A N 1
ATOM 2175 C CA . LEU A 1 268 ? 18.749 -11.837 -64.942 1.00 78.25 268 LEU A CA 1
ATOM 2176 C C . LEU A 1 268 ? 17.995 -11.844 -63.600 1.00 78.25 268 LEU A C 1
ATOM 2178 O O . LEU A 1 268 ? 17.064 -12.623 -63.430 1.00 78.25 268 LEU A O 1
ATOM 2182 N N . ASP A 1 269 ? 18.399 -10.989 -62.660 1.00 78.62 269 ASP A N 1
ATOM 2183 C CA . ASP A 1 269 ? 17.758 -10.783 -61.355 1.00 78.62 269 ASP A CA 1
ATOM 2184 C C . ASP A 1 269 ? 16.572 -9.796 -61.407 1.00 78.62 269 ASP A C 1
ATOM 2186 O O . ASP A 1 269 ? 15.935 -9.544 -60.388 1.00 78.62 269 ASP A O 1
ATOM 2190 N N . GLY A 1 270 ? 16.253 -9.256 -62.588 1.00 77.75 270 GLY A N 1
ATOM 2191 C CA . GLY A 1 270 ? 15.138 -8.337 -62.805 1.00 77.75 270 GLY A CA 1
ATOM 2192 C C . GLY A 1 270 ? 15.463 -6.861 -62.570 1.00 77.75 270 GLY A C 1
ATOM 2193 O O . GLY A 1 270 ? 14.563 -6.035 -62.706 1.00 77.75 270 GLY A O 1
ATOM 2194 N N . THR A 1 271 ? 16.712 -6.504 -62.250 1.00 82.56 271 THR A N 1
ATOM 2195 C CA . THR A 1 271 ? 17.107 -5.097 -62.079 1.00 82.56 271 THR A CA 1
ATOM 2196 C C . THR A 1 271 ? 17.085 -4.362 -63.422 1.00 82.56 271 THR A C 1
ATOM 2198 O O . THR A 1 271 ? 17.623 -4.838 -64.424 1.00 82.56 271 THR A O 1
ATOM 2201 N N . GLU A 1 272 ? 16.461 -3.183 -63.449 1.00 86.06 272 GLU A N 1
ATOM 2202 C CA . GLU A 1 272 ? 16.333 -2.356 -64.649 1.00 86.06 272 GLU A CA 1
ATOM 2203 C C . GLU A 1 272 ? 17.372 -1.231 -64.665 1.00 86.06 272 GLU A C 1
ATOM 2205 O O . GLU A 1 272 ? 17.459 -0.415 -63.747 1.00 86.06 272 GLU A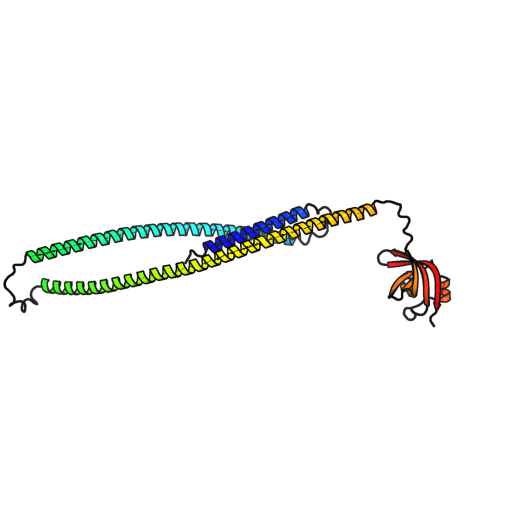 O 1
ATOM 2210 N N . TYR A 1 273 ? 18.134 -1.157 -65.752 1.00 85.00 273 TYR A N 1
ATOM 2211 C CA . TYR A 1 273 ? 19.156 -0.144 -65.972 1.00 85.00 273 TYR A CA 1
ATOM 2212 C C . TYR A 1 273 ? 18.833 0.679 -67.214 1.00 85.00 273 TYR A C 1
ATOM 2214 O O . TYR A 1 273 ? 18.708 0.132 -68.309 1.00 85.00 273 TYR A O 1
ATOM 2222 N N . THR A 1 274 ? 18.753 2.002 -67.085 1.00 84.81 274 THR A N 1
ATOM 2223 C CA . THR A 1 274 ? 18.561 2.880 -68.247 1.00 84.81 274 THR A CA 1
ATOM 2224 C C . THR A 1 274 ? 19.888 3.074 -68.974 1.00 84.81 274 THR A C 1
ATOM 2226 O O . THR A 1 274 ? 20.851 3.564 -68.392 1.00 84.81 274 THR A O 1
ATOM 2229 N N . ILE A 1 275 ? 19.945 2.727 -70.257 1.00 78.56 275 ILE A N 1
ATOM 2230 C CA . ILE A 1 275 ? 21.108 2.965 -71.117 1.00 78.56 275 ILE A CA 1
ATOM 2231 C C . ILE A 1 275 ? 20.959 4.333 -71.791 1.00 78.56 275 ILE A C 1
ATOM 2233 O O . ILE A 1 275 ? 19.913 4.636 -72.375 1.00 78.56 275 ILE A O 1
ATOM 2237 N N . LEU A 1 276 ? 22.011 5.153 -71.748 1.00 72.69 276 LEU A N 1
ATOM 2238 C CA . LEU A 1 276 ? 22.054 6.416 -72.489 1.00 72.69 276 LEU A CA 1
ATOM 2239 C C . LEU A 1 276 ? 22.066 6.143 -74.004 1.00 72.69 276 LEU A C 1
ATOM 2241 O O . LEU A 1 276 ? 22.903 5.395 -74.507 1.00 72.69 276 LEU A O 1
ATOM 2245 N N . GLN A 1 277 ? 21.115 6.740 -74.732 1.00 60.25 277 GLN A N 1
ATOM 2246 C CA . GLN A 1 277 ? 20.872 6.447 -76.154 1.00 60.25 277 GLN A CA 1
ATOM 2247 C C . GLN A 1 277 ? 22.066 6.734 -77.074 1.00 60.25 277 GLN A C 1
ATOM 2249 O O . GLN A 1 277 ? 22.159 6.106 -78.126 1.00 60.25 277 GLN A O 1
ATOM 2254 N N . ASP A 1 278 ? 22.967 7.633 -76.681 1.00 61.06 278 ASP A N 1
ATOM 2255 C CA . ASP A 1 278 ? 24.088 8.070 -77.517 1.00 61.06 278 ASP A CA 1
ATOM 2256 C C . ASP A 1 278 ? 25.250 7.061 -77.556 1.00 61.06 278 ASP A C 1
ATOM 2258 O O . ASP A 1 278 ? 26.099 7.150 -78.440 1.00 61.06 278 ASP A O 1
ATOM 2262 N N . ASP A 1 279 ? 25.287 6.074 -76.650 1.00 61.47 279 ASP A N 1
ATOM 2263 C CA . ASP A 1 279 ? 26.469 5.216 -76.483 1.00 61.47 279 ASP A CA 1
ATOM 2264 C C . ASP A 1 279 ? 26.449 3.926 -77.336 1.00 61.47 279 ASP A C 1
ATOM 2266 O O . ASP A 1 279 ? 27.495 3.312 -77.534 1.00 61.47 279 ASP A O 1
ATOM 2270 N N . PHE A 1 280 ? 25.296 3.495 -77.871 1.00 65.12 280 PHE A N 1
ATOM 2271 C CA . PHE A 1 280 ? 25.165 2.223 -78.616 1.00 65.12 280 PHE A CA 1
ATOM 2272 C C . PHE A 1 280 ? 24.176 2.157 -79.815 1.00 65.12 280 PHE A C 1
ATOM 2274 O O . PHE A 1 280 ? 23.801 1.047 -80.221 1.00 65.12 280 PHE A O 1
ATOM 2281 N N . PRO A 1 281 ? 23.701 3.266 -80.416 1.00 56.69 281 PRO A N 1
ATOM 2282 C CA . PRO A 1 281 ? 22.510 3.231 -81.268 1.00 56.69 281 PRO A CA 1
ATOM 2283 C C . PRO A 1 281 ? 22.705 2.540 -82.631 1.00 56.69 281 PRO A C 1
ATOM 2285 O O . PRO A 1 281 ? 21.717 2.197 -83.265 1.00 56.69 281 PRO A O 1
ATOM 2288 N N . GLY A 1 282 ? 23.930 2.287 -83.103 1.00 58.97 282 GLY A N 1
ATOM 2289 C CA . GLY A 1 282 ? 24.153 1.603 -84.389 1.00 58.97 282 GLY A CA 1
ATOM 2290 C C . GLY A 1 282 ? 24.035 0.076 -84.303 1.00 58.97 282 GLY A C 1
ATOM 2291 O O . GLY A 1 282 ? 23.192 -0.544 -84.956 1.00 58.97 282 GLY A O 1
ATOM 2292 N N . ASP A 1 283 ? 24.865 -0.537 -83.460 1.00 61.62 283 ASP A N 1
ATOM 2293 C CA . ASP A 1 283 ? 25.049 -1.993 -83.442 1.00 61.62 283 ASP A CA 1
ATOM 2294 C C . ASP A 1 283 ? 23.921 -2.747 -82.731 1.00 61.62 283 ASP A C 1
ATOM 2296 O O . ASP A 1 283 ? 23.537 -3.839 -83.164 1.00 61.62 283 ASP A O 1
ATOM 2300 N N . LEU A 1 284 ? 23.344 -2.161 -81.674 1.00 62.72 284 LEU A N 1
ATOM 2301 C CA . LEU A 1 284 ? 22.196 -2.750 -80.978 1.00 62.72 284 LEU A CA 1
ATOM 2302 C C . LEU A 1 284 ? 20.934 -2.690 -81.839 1.00 62.72 284 LEU A C 1
ATOM 2304 O O . LEU A 1 284 ? 20.194 -3.670 -81.902 1.00 62.72 284 LEU A O 1
ATOM 2308 N N . VAL A 1 285 ? 20.707 -1.585 -82.560 1.00 60.50 285 VAL A N 1
ATOM 2309 C CA . VAL A 1 285 ? 19.562 -1.453 -83.476 1.00 60.50 285 VAL A CA 1
ATOM 2310 C C . VAL A 1 285 ? 19.660 -2.478 -84.607 1.00 60.50 285 VAL A C 1
ATOM 2312 O O . VAL A 1 285 ? 18.686 -3.188 -84.859 1.00 60.50 285 VAL A O 1
ATOM 2315 N N . ALA A 1 286 ? 20.833 -2.609 -85.238 1.00 60.53 286 ALA A N 1
ATOM 2316 C CA . ALA A 1 286 ? 21.030 -3.497 -86.383 1.00 60.53 286 ALA A CA 1
ATOM 2317 C C . ALA A 1 286 ? 20.935 -4.993 -86.029 1.00 60.53 286 ALA A C 1
ATOM 2319 O O . ALA A 1 286 ? 20.338 -5.768 -86.778 1.00 60.53 286 ALA A O 1
ATOM 2320 N N . LYS A 1 287 ? 21.503 -5.423 -84.891 1.00 66.06 287 LYS A N 1
ATOM 2321 C CA . LYS A 1 287 ? 21.564 -6.851 -84.518 1.00 66.06 287 LYS A CA 1
ATOM 2322 C C . LYS A 1 287 ? 20.351 -7.326 -83.715 1.00 66.06 287 LYS A C 1
ATOM 2324 O O . LYS A 1 287 ? 19.890 -8.450 -83.930 1.00 66.06 287 LYS A O 1
ATOM 2329 N N . CYS A 1 288 ? 19.810 -6.487 -82.832 1.00 66.75 288 CYS A N 1
ATOM 2330 C CA . CYS A 1 288 ? 18.652 -6.840 -82.009 1.00 66.75 288 CYS A CA 1
ATOM 2331 C C . CYS A 1 288 ? 17.303 -6.537 -82.681 1.00 66.75 288 CYS A C 1
ATOM 23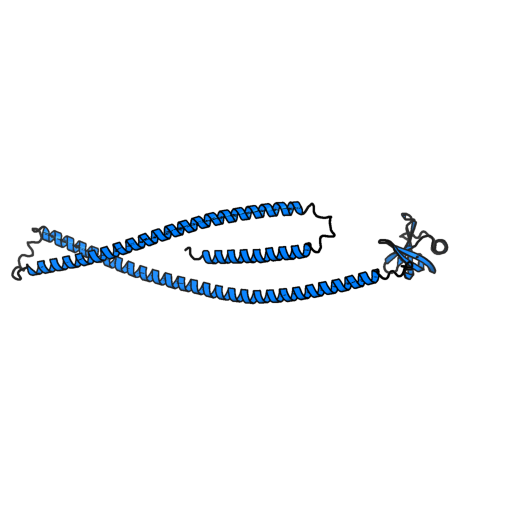33 O O . CYS A 1 288 ? 16.294 -7.106 -82.271 1.00 66.75 288 CYS A O 1
ATOM 2335 N N . GLY A 1 289 ? 17.267 -5.682 -83.713 1.00 59.66 289 GLY A N 1
ATOM 2336 C CA . GLY A 1 289 ? 16.024 -5.281 -84.375 1.00 59.66 289 GLY A CA 1
ATOM 2337 C C . GLY A 1 289 ? 15.141 -4.449 -83.449 1.00 59.66 289 GLY A C 1
ATOM 2338 O O . GLY A 1 289 ? 14.047 -4.873 -83.081 1.00 59.66 289 GLY A O 1
ATOM 2339 N N . LEU A 1 290 ? 15.643 -3.283 -83.038 1.00 60.06 290 LEU A N 1
ATOM 2340 C CA . LEU A 1 290 ? 14.860 -2.338 -82.243 1.00 60.06 290 LEU A CA 1
ATOM 2341 C C . LEU A 1 290 ? 13.659 -1.802 -83.059 1.00 60.06 290 LEU A C 1
ATOM 2343 O O . LEU A 1 290 ? 13.791 -1.605 -84.267 1.00 60.06 290 LEU A O 1
ATOM 2347 N N . PRO A 1 291 ? 12.502 -1.532 -82.423 1.00 56.50 291 PRO A N 1
ATOM 2348 C CA . PRO A 1 291 ? 12.262 -1.591 -80.982 1.00 56.50 291 PRO A CA 1
ATOM 2349 C C . PRO A 1 291 ? 11.895 -2.997 -80.481 1.00 56.50 291 PRO A C 1
ATOM 2351 O O . PRO A 1 291 ? 11.026 -3.664 -81.038 1.00 56.50 291 PRO A O 1
ATOM 2354 N N . ILE A 1 292 ? 12.500 -3.416 -79.367 1.00 58.88 292 ILE A N 1
ATOM 2355 C CA . ILE A 1 292 ? 12.055 -4.600 -78.623 1.00 58.88 292 ILE A CA 1
ATOM 2356 C C . ILE A 1 292 ? 10.954 -4.151 -77.663 1.00 58.88 292 ILE A C 1
ATOM 2358 O O . ILE A 1 292 ? 11.222 -3.428 -76.707 1.00 58.88 292 ILE A O 1
ATOM 2362 N N . THR A 1 293 ? 9.711 -4.544 -77.933 1.00 56.97 293 THR A N 1
ATOM 2363 C CA . THR A 1 293 ? 8.545 -4.279 -77.078 1.00 56.97 293 THR A CA 1
ATOM 2364 C C . THR A 1 293 ? 8.442 -5.298 -75.941 1.00 56.97 293 THR A C 1
ATOM 2366 O O . THR A 1 293 ? 9.104 -6.338 -75.957 1.00 56.97 293 THR A O 1
ATOM 2369 N N . THR A 1 294 ? 7.570 -5.048 -74.960 1.00 56.94 294 THR A N 1
ATOM 2370 C CA . THR A 1 294 ? 7.326 -5.936 -73.804 1.00 56.94 294 THR A CA 1
ATOM 2371 C C . THR A 1 294 ? 6.968 -7.380 -74.183 1.00 56.94 294 THR A C 1
ATOM 2373 O O . THR A 1 294 ? 7.312 -8.298 -73.449 1.00 56.94 294 THR A O 1
ATOM 2376 N N . SER A 1 295 ? 6.351 -7.590 -75.348 1.00 55.84 295 SER A N 1
ATOM 2377 C CA . SER A 1 295 ? 6.034 -8.899 -75.946 1.00 55.84 295 SER A CA 1
ATOM 2378 C C . SER A 1 295 ? 7.243 -9.661 -76.511 1.00 55.84 295 SER A C 1
ATOM 2380 O O . SER A 1 295 ? 7.097 -10.773 -77.007 1.00 55.84 295 SER A O 1
ATOM 2382 N N . SER A 1 296 ? 8.430 -9.058 -76.475 1.00 57.66 296 SER A N 1
ATOM 2383 C CA . SER A 1 296 ? 9.641 -9.545 -77.138 1.00 57.66 296 SER A CA 1
ATOM 2384 C C . SER A 1 296 ? 10.912 -9.397 -76.297 1.00 57.66 296 SER A C 1
ATOM 2386 O O . SER A 1 296 ? 12.010 -9.499 -76.842 1.00 57.66 296 SER A O 1
ATOM 2388 N N . LYS A 1 297 ? 10.766 -9.161 -74.984 1.00 58.44 297 LYS A N 1
ATOM 2389 C CA . LYS A 1 297 ? 11.866 -8.844 -74.054 1.00 58.44 297 LYS A CA 1
ATOM 2390 C C . LYS A 1 297 ? 13.050 -9.803 -74.170 1.00 58.44 297 LYS A C 1
ATOM 2392 O O . LYS A 1 297 ? 14.186 -9.355 -74.143 1.00 58.44 297 LYS A O 1
ATOM 2397 N N . ASP A 1 298 ? 12.806 -11.087 -74.410 1.00 62.44 298 ASP A N 1
ATOM 2398 C CA . ASP A 1 298 ? 13.872 -12.092 -74.437 1.00 62.44 298 ASP A CA 1
ATOM 2399 C C . ASP A 1 298 ? 14.595 -12.216 -75.783 1.00 62.44 298 ASP A C 1
ATOM 2401 O O . ASP A 1 298 ? 15.522 -13.010 -75.893 1.00 62.44 298 ASP A O 1
ATOM 2405 N N . ARG A 1 299 ? 14.216 -11.448 -76.817 1.00 65.19 299 ARG A N 1
ATOM 2406 C CA . ARG A 1 299 ? 14.769 -11.591 -78.181 1.00 65.19 299 ARG A CA 1
ATOM 2407 C C . ARG A 1 299 ? 16.227 -11.173 -78.311 1.00 65.19 299 ARG A C 1
ATOM 2409 O O . ARG A 1 299 ? 16.893 -11.621 -79.245 1.00 65.19 299 ARG A O 1
ATOM 2416 N N . CYS A 1 300 ? 16.720 -10.307 -77.429 1.00 74.19 300 CYS A N 1
ATOM 2417 C CA . CYS A 1 300 ? 18.107 -9.871 -77.485 1.00 74.19 300 CYS A CA 1
ATOM 2418 C C . CYS A 1 300 ? 18.721 -9.769 -76.099 1.00 74.19 300 CYS A C 1
ATOM 2420 O O . CYS A 1 300 ? 18.391 -8.871 -75.323 1.00 74.19 300 CYS A O 1
ATOM 2422 N N . ASN A 1 301 ? 19.642 -10.688 -75.837 1.00 81.50 301 ASN A N 1
ATOM 2423 C CA . ASN A 1 301 ? 20.491 -10.660 -74.667 1.00 81.50 301 ASN A CA 1
ATOM 2424 C C . ASN A 1 301 ? 21.821 -10.010 -75.045 1.00 81.50 301 ASN A C 1
ATOM 2426 O O . ASN A 1 301 ? 22.428 -10.362 -76.061 1.00 81.50 301 ASN A O 1
ATOM 2430 N N . VAL A 1 302 ? 22.255 -9.041 -74.253 1.00 81.94 302 VAL A N 1
ATOM 2431 C CA . VAL A 1 302 ? 23.461 -8.269 -74.530 1.00 81.94 302 VAL A CA 1
ATOM 2432 C C . VAL A 1 302 ? 24.334 -8.240 -73.293 1.00 81.94 302 VAL A C 1
ATOM 2434 O O . VAL A 1 302 ? 23.853 -8.008 -72.185 1.00 81.94 302 VAL A O 1
ATOM 2437 N N . THR A 1 303 ? 25.630 -8.434 -73.512 1.00 83.94 303 THR A N 1
ATOM 2438 C CA . THR A 1 303 ? 26.674 -8.210 -72.521 1.00 83.94 303 THR A CA 1
ATOM 2439 C C . THR A 1 303 ? 27.443 -6.950 -72.896 1.00 83.94 303 THR A C 1
ATOM 2441 O O . THR A 1 303 ? 28.107 -6.907 -73.934 1.00 83.94 303 THR A O 1
ATOM 2444 N N . ILE A 1 304 ? 27.371 -5.922 -72.053 1.00 82.12 304 ILE A N 1
ATOM 2445 C CA . ILE A 1 304 ? 28.046 -4.635 -72.254 1.00 82.12 304 ILE A CA 1
ATOM 2446 C C . ILE A 1 304 ? 29.035 -4.349 -71.130 1.00 82.12 304 ILE A C 1
ATOM 2448 O O . ILE A 1 304 ? 28.779 -4.649 -69.967 1.00 82.12 304 ILE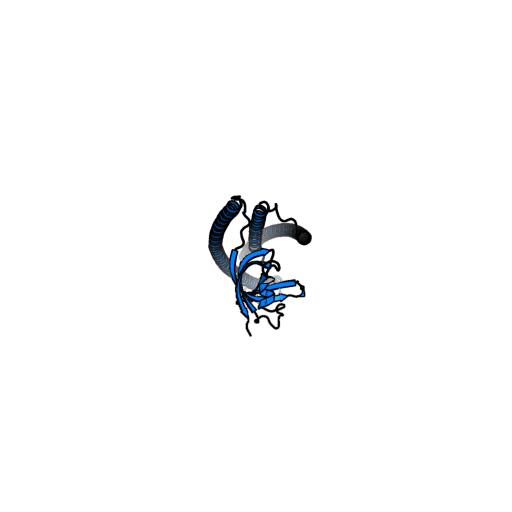 A O 1
ATOM 2452 N N . LEU A 1 305 ? 30.160 -3.728 -71.467 1.00 81.88 305 LEU A N 1
ATOM 2453 C CA . LEU A 1 305 ? 30.981 -3.002 -70.509 1.00 81.88 305 LEU A CA 1
ATOM 2454 C C . LEU A 1 305 ? 30.406 -1.591 -70.389 1.00 81.88 305 LEU A C 1
ATOM 2456 O O . LEU A 1 305 ? 30.343 -0.863 -71.382 1.00 81.88 305 LEU A O 1
ATOM 2460 N N . ALA A 1 306 ? 29.984 -1.202 -69.191 1.00 83.31 306 ALA A N 1
ATOM 2461 C CA . ALA A 1 306 ? 29.384 0.104 -68.963 1.00 83.31 306 ALA A CA 1
ATOM 2462 C C . ALA A 1 306 ? 29.825 0.699 -67.626 1.00 83.31 306 ALA A C 1
ATOM 2464 O O . ALA A 1 306 ? 30.187 -0.011 -66.691 1.00 83.31 306 ALA A O 1
ATOM 2465 N N . GLU A 1 307 ? 29.804 2.023 -67.565 1.00 82.69 307 GLU A N 1
ATOM 2466 C CA . GLU A 1 307 ? 29.991 2.813 -66.356 1.00 82.69 307 GLU A CA 1
ATOM 2467 C C . GLU A 1 307 ? 28.624 3.043 -65.701 1.00 82.69 307 GLU A C 1
ATOM 2469 O O . GLU A 1 307 ? 27.758 3.703 -66.281 1.00 82.69 307 GLU A O 1
ATOM 2474 N N . LEU A 1 308 ? 28.425 2.497 -64.499 1.00 81.56 308 LEU A N 1
ATOM 2475 C CA . LEU A 1 308 ? 27.204 2.692 -63.721 1.00 81.56 308 LEU A CA 1
ATOM 2476 C C . LEU A 1 308 ? 27.219 4.043 -63.007 1.00 81.56 308 LEU A C 1
ATOM 2478 O O . LEU A 1 308 ? 28.144 4.356 -62.256 1.00 81.56 308 LEU A O 1
ATOM 2482 N N . LYS A 1 309 ? 26.147 4.813 -63.196 1.00 81.88 309 LYS A N 1
ATOM 2483 C CA . LYS A 1 309 ? 25.883 6.087 -62.527 1.00 81.88 309 LYS A CA 1
ATOM 2484 C C . LYS A 1 309 ? 24.531 6.039 -61.839 1.00 81.88 309 LYS A C 1
ATOM 2486 O O . LYS A 1 309 ? 23.557 5.560 -62.408 1.00 81.88 309 LYS A O 1
ATOM 2491 N N . VAL A 1 310 ? 24.473 6.590 -60.635 1.00 76.88 310 VAL A N 1
ATOM 2492 C CA . VAL A 1 310 ? 23.222 6.776 -59.896 1.00 76.88 310 VAL A CA 1
ATOM 2493 C C . VAL A 1 310 ? 22.806 8.234 -60.050 1.00 76.88 310 VAL A C 1
ATOM 2495 O O . VAL A 1 310 ? 23.589 9.134 -59.736 1.00 76.88 310 VAL A O 1
ATOM 2498 N N . LYS A 1 311 ? 21.601 8.482 -60.571 1.00 72.50 311 LYS A N 1
ATOM 2499 C CA . LYS A 1 311 ? 21.050 9.836 -60.717 1.00 72.50 311 LYS A CA 1
ATOM 2500 C C . LYS A 1 311 ? 19.645 9.872 -60.121 1.00 72.50 311 LYS A C 1
ATOM 2502 O O . LYS A 1 311 ? 18.692 9.435 -60.756 1.00 72.50 311 LYS A O 1
ATOM 2507 N N . GLY A 1 312 ? 19.526 10.413 -58.907 1.00 73.62 312 GLY A N 1
ATOM 2508 C CA . GLY A 1 312 ? 18.296 10.275 -58.121 1.00 73.62 312 GLY A CA 1
ATOM 2509 C C . GLY A 1 312 ? 18.048 8.800 -57.803 1.00 73.62 312 GLY A C 1
ATOM 2510 O O . GLY A 1 312 ? 18.974 8.123 -57.363 1.00 73.62 312 GLY A O 1
ATOM 2511 N N . ASP A 1 313 ? 16.847 8.311 -58.107 1.00 72.69 313 ASP A N 1
ATOM 2512 C CA . ASP A 1 313 ? 16.446 6.912 -57.890 1.00 72.69 313 ASP A CA 1
ATOM 2513 C C . ASP A 1 313 ? 16.665 6.009 -59.126 1.00 72.69 313 ASP A C 1
ATOM 2515 O O . ASP A 1 313 ? 16.312 4.832 -59.105 1.00 72.69 313 ASP A O 1
ATOM 2519 N N . GLU A 1 314 ? 17.237 6.531 -60.222 1.00 73.81 314 GLU A N 1
ATOM 2520 C CA . GLU A 1 314 ? 17.483 5.760 -61.449 1.00 73.81 314 GLU A CA 1
ATOM 2521 C C . GLU A 1 314 ? 18.939 5.271 -61.557 1.00 73.81 314 GLU A C 1
ATOM 2523 O O . GLU A 1 314 ? 19.902 6.021 -61.345 1.00 73.81 314 GLU A O 1
ATOM 2528 N N . LEU A 1 315 ? 19.094 4.006 -61.968 1.00 81.25 315 LEU A N 1
ATOM 2529 C CA . LEU A 1 315 ? 20.371 3.399 -62.340 1.00 81.25 315 LEU A CA 1
ATOM 2530 C C . LEU A 1 315 ? 20.622 3.625 -63.835 1.00 81.25 315 LEU A C 1
ATOM 2532 O O . LEU A 1 315 ? 19.882 3.126 -64.687 1.00 81.25 315 LEU A O 1
ATOM 2536 N N . ILE A 1 316 ? 21.669 4.383 -64.154 1.00 83.50 316 ILE A N 1
ATOM 2537 C CA . ILE A 1 316 ? 22.020 4.777 -65.519 1.00 83.50 316 ILE A CA 1
ATOM 2538 C C . ILE A 1 316 ? 23.326 4.101 -65.923 1.00 83.50 316 ILE A C 1
ATOM 2540 O O . ILE A 1 316 ? 24.341 4.227 -65.240 1.00 83.50 316 ILE A O 1
ATOM 2544 N N . LEU A 1 317 ? 23.322 3.429 -67.068 1.00 82.94 317 LEU A N 1
ATOM 2545 C CA . LEU A 1 317 ? 24.515 2.872 -67.690 1.00 82.94 317 LEU A CA 1
ATOM 2546 C C . LEU A 1 317 ? 24.984 3.796 -68.809 1.00 82.94 317 LEU A C 1
ATOM 2548 O O . LEU A 1 317 ? 24.262 4.035 -69.781 1.00 82.94 317 LEU A O 1
ATOM 2552 N N . LYS A 1 318 ? 26.220 4.280 -68.674 1.00 83.00 318 LYS A N 1
ATOM 2553 C CA . LYS A 1 318 ? 26.957 4.893 -69.774 1.00 83.00 318 LYS A CA 1
ATOM 2554 C C . LYS A 1 318 ? 27.777 3.814 -70.473 1.00 83.00 318 LYS A C 1
ATOM 2556 O O . LYS A 1 318 ? 28.659 3.200 -69.870 1.00 83.00 318 LYS A O 1
ATOM 2561 N N . GLY A 1 319 ? 27.457 3.560 -71.729 1.00 75.44 319 GLY A N 1
ATOM 2562 C CA . GLY A 1 319 ? 28.079 2.509 -72.512 1.00 75.44 319 GLY A CA 1
ATOM 2563 C C . GLY A 1 319 ? 29.554 2.746 -72.794 1.00 75.44 319 GLY A C 1
ATOM 2564 O O . GLY A 1 319 ? 29.936 3.861 -73.133 1.00 75.44 319 GLY A O 1
ATOM 2565 N N . LYS A 1 320 ? 30.390 1.708 -72.674 1.00 78.75 320 LYS A N 1
ATOM 2566 C CA . LYS A 1 320 ? 31.783 1.750 -73.152 1.00 78.75 320 LYS A CA 1
ATOM 2567 C C . LYS A 1 320 ? 32.012 0.817 -74.332 1.00 78.75 320 LYS A C 1
ATOM 2569 O O . LYS A 1 320 ? 32.615 1.225 -75.315 1.00 78.75 320 LYS A O 1
ATOM 2574 N N . GLU A 1 321 ? 31.540 -0.422 -74.233 1.00 78.94 321 GLU A N 1
ATOM 2575 C CA . GLU A 1 321 ? 31.772 -1.451 -75.250 1.00 78.94 321 GLU A CA 1
ATOM 2576 C C . GLU A 1 321 ? 30.667 -2.513 -75.212 1.00 78.94 321 GLU A C 1
ATOM 2578 O O . GLU A 1 321 ? 30.188 -2.877 -74.136 1.00 78.94 321 GLU A O 1
ATOM 2583 N N . ILE A 1 322 ? 30.285 -3.048 -76.373 1.00 77.88 322 ILE A N 1
ATOM 2584 C CA . ILE A 1 322 ? 29.423 -4.231 -76.463 1.00 77.88 322 ILE A CA 1
ATOM 2585 C C . ILE A 1 322 ? 30.319 -5.460 -76.605 1.00 77.88 322 ILE A C 1
ATOM 2587 O O . ILE A 1 322 ? 30.973 -5.630 -77.630 1.00 77.88 322 ILE A O 1
ATOM 2591 N N . LYS A 1 323 ? 30.331 -6.332 -75.595 1.00 82.50 323 LYS A N 1
ATOM 2592 C CA . LYS A 1 323 ? 31.139 -7.560 -75.612 1.00 82.50 323 LYS A CA 1
ATOM 2593 C C . LYS A 1 323 ? 30.470 -8.676 -76.400 1.00 82.50 323 LYS A C 1
ATOM 2595 O O . LYS A 1 323 ? 31.135 -9.412 -77.120 1.00 82.50 323 LYS A O 1
ATOM 2600 N N . GLU A 1 324 ? 29.156 -8.822 -76.253 1.00 81.12 324 GLU A N 1
ATOM 2601 C CA . GLU A 1 324 ? 28.410 -9.896 -76.902 1.00 81.12 324 GLU A CA 1
ATOM 2602 C C . GLU A 1 324 ? 26.950 -9.495 -77.133 1.00 81.12 324 GLU A C 1
ATOM 2604 O O . GLU A 1 324 ? 26.336 -8.835 -76.297 1.00 81.12 324 GLU A O 1
ATOM 2609 N N . ILE A 1 325 ? 26.390 -9.917 -78.270 1.00 77.88 325 ILE A N 1
ATOM 2610 C CA . ILE A 1 325 ? 24.959 -9.814 -78.576 1.00 77.88 325 ILE A CA 1
ATOM 2611 C C . ILE A 1 325 ? 24.481 -11.205 -78.983 1.00 77.88 325 ILE A C 1
ATOM 2613 O O . ILE A 1 325 ? 24.906 -11.729 -80.016 1.00 77.88 325 ILE A O 1
ATOM 2617 N N . LYS A 1 326 ? 23.569 -11.785 -78.203 1.00 77.50 326 LYS A N 1
ATOM 2618 C CA . LYS A 1 326 ? 22.880 -13.035 -78.530 1.00 77.50 326 LYS A CA 1
ATOM 2619 C C . LYS A 1 326 ? 21.445 -12.731 -78.909 1.00 77.50 326 LYS A C 1
ATOM 2621 O O . LYS A 1 326 ? 20.649 -12.261 -78.098 1.00 77.50 326 LYS A O 1
ATOM 2626 N N . LYS A 1 327 ? 21.113 -13.035 -80.160 1.00 70.62 327 LYS A N 1
ATOM 2627 C CA . LYS A 1 327 ? 19.732 -13.027 -80.624 1.00 70.62 327 LYS A CA 1
ATOM 2628 C C . LYS A 1 327 ? 19.095 -14.360 -80.258 1.00 70.62 327 LYS A C 1
ATOM 2630 O O . LYS A 1 327 ? 19.470 -15.391 -80.818 1.00 70.62 327 LYS A O 1
ATOM 2635 N N . ASN A 1 328 ? 18.139 -14.330 -79.344 1.00 66.25 328 ASN A N 1
ATOM 2636 C CA . ASN A 1 328 ? 17.324 -15.502 -79.061 1.00 66.25 328 ASN A CA 1
ATOM 2637 C C . ASN A 1 328 ? 16.244 -15.586 -80.150 1.00 66.25 328 ASN A C 1
ATOM 2639 O O . ASN A 1 328 ? 15.663 -14.564 -80.531 1.00 66.25 328 ASN A O 1
ATOM 2643 N N . LYS A 1 329 ? 16.075 -16.779 -80.729 1.00 57.09 329 LYS A N 1
ATOM 2644 C CA . LYS A 1 329 ? 15.136 -17.019 -81.834 1.00 57.09 329 LYS A CA 1
ATOM 2645 C C . LYS A 1 329 ? 13.691 -16.947 -81.376 1.00 57.09 329 LYS A C 1
ATOM 2647 O O . LYS A 1 329 ? 13.404 -17.522 -80.306 1.00 57.09 329 LYS A O 1
#

Radius of gyration: 54.33 Å; Cα contacts (8 Å, |Δi|>4): 190; chains: 1; bounding box: 96×42×163 Å

Mean predicted aligned error: 23.58 Å